Protein AF-0000000080710249 (afdb_homodimer)

Organism: Ectocarpus siliculosus (NCBI:txid2880)

Nearest PDB structures (foldseek):
  7moj-assembly2_B  TM=9.330E-01  e=2.410E-17  Arabidopsis thaliana
  7moe-assembly1_A  TM=9.187E-01  e=2.134E-17  Arabidopsis thaliana
  7mom-assembly1_A  TM=9.110E-01  e=2.134E-17  Arabidopsis thaliana
  7moe-assembly2_B  TM=9.406E-01  e=6.378E-17  Arabidopsis thaliana
  7mod-assembly1_A  TM=9.101E-01  e=8.135E-17  Arabidopsis thaliana

Foldseek 3Di:
DADAAALWDDLDVLEIEHADDDDSHLVVVLVSLFAEEEELAACPPPDPVVVVSCVVSNHHYHYQHDPPPVCRPPPHARDLSSLQVVLLLQFACVRGNYYYYYHGRQQNVLLSSLLLVVLLVDDLVVSVVVNCVRCPPNDDVVSSVCSVPRDSVSHDHDPRTDPSNVD/DADAAALWDDLDVLEIEHADDDDSHLVVVLVSLFAEEEELAACPPPDPVVVVSCVVSNHYYHYQHDPPPVCRPPPHARDLSSLQVVLLLQFACVRGNYYYYYHGRQQNVLLSSLLLVVLLVDDLVVSVVVNCVRCPPNDDVVSSVCSVPRDSVSHDHDPRTDPSNVD

Solvent-accessible surface area (backbone atoms only — not comparable to full-atom values): 18138 Å² total; per-residue (Å²): 123,29,36,68,38,56,62,54,45,47,71,47,81,56,31,32,35,15,15,57,68,53,78,78,20,45,74,36,50,62,72,66,57,45,34,26,37,40,31,66,38,42,65,85,77,58,55,68,66,57,54,51,51,31,57,75,63,64,30,46,78,44,60,53,28,61,80,52,73,81,66,57,36,92,85,45,71,73,51,69,68,42,43,50,56,51,50,50,51,70,36,33,45,88,43,57,23,34,36,38,21,22,82,66,20,26,62,59,36,26,48,45,53,35,44,50,38,48,60,49,31,45,36,67,70,56,38,49,52,57,37,39,39,61,32,58,92,66,68,53,69,67,55,55,52,48,51,72,64,56,63,60,83,78,60,72,75,52,96,59,37,43,68,75,64,77,99,124,29,36,67,37,56,62,54,46,46,71,48,82,56,31,33,36,14,14,56,69,53,80,79,19,46,73,38,50,62,74,65,57,46,34,26,37,41,33,67,39,40,65,85,77,60,54,68,66,56,54,52,52,32,56,74,62,62,30,46,77,45,61,54,28,60,81,53,72,81,65,57,35,91,84,45,70,72,51,70,67,43,44,51,55,51,48,49,52,68,36,32,45,88,43,57,23,33,36,38,21,22,81,66,22,27,63,60,36,26,46,45,53,36,43,50,37,48,60,47,31,43,36,67,70,57,40,49,51,57,35,39,39,61,31,58,94,65,68,53,68,69,55,55,51,47,50,72,65,56,62,59,83,77,60,73,75,51,94,59,38,43,69,74,64,76,98

Secondary structure (DSSP, 8-state):
-B-PPTT-EEEETTEEEEEPP-GGGHHHHHHHT-SEEEESS-GGG--HHHHHHHHHTTPEEEE-----TTTT-TTSPPPHHHHHHHHHHHT-GGG-SEEEEESSSSHHHHHHHHHHHHHTTB-HHHHHHHHHHHHTT---HHHHHHHHH--GGGPPPPTT--GGG--/-B-PPTT-EEEETTEEEEEPP-GGGHHHHHHHT-SEEEESS-GGG--HHHHHHHHHTTPEEEE-----TTTT-TTSPPPHHHHHHHHHHHT-GGG-SEEEEESSSSSHHHHHHHHHHHHTTB-HHHHHHHHHHHHTT---HHHHHHHHH--GGGPPPPTT--GGG--

Sequence (334 aa):
MFFPPVSFGLVEEGLYRSALPNEINYPFLERLGLKTIIYLYPDDDIDAQLVSFLEDQDVTLVSLGEHDDKRNKSWAPVGEEIVLAALERIVDSVHYPVLITCNTGKHRTGTVVACLRKLQRWNLTSIFEEYRRFTKHKVRVQNEQFIELFDTDLVHLPPEAPRFVNRMFFPPVSFGLVEEGLYRSALPNEINYPFLERLGLKTIIYLYPDDDIDAQLVSFLEDQDVTLVSLGEHDDKRNKSWAPVGEEIVLAALERIVDSVHYPVLITCNTGKHRTGTVVACLRKLQRWNLTSIFEEYRRFTKHKVRVQNEQFIELFDTDLVHLPPEAPRFVNR

Radius of gyration: 19.8 Å; Cα contacts (8 Å, |Δi|>4): 571; chains: 2; bounding box: 42×56×46 Å

Structure (mmCIF, N/CA/C/O backbone):
data_AF-0000000080710249-model_v1
#
loop_
_entity.id
_entity.type
_entity.pdbx_description
1 polymer protein-tyrosine-phosphatase
#
loop_
_atom_site.group_PDB
_atom_site.id
_atom_site.type_symbol
_atom_site.label_atom_id
_atom_site.label_alt_id
_atom_site.label_comp_id
_atom_site.label_asym_id
_atom_site.label_entity_id
_atom_site.label_seq_id
_atom_site.pdbx_PDB_ins_code
_atom_site.Cartn_x
_atom_site.Cartn_y
_atom_site.Cartn_z
_atom_site.occupancy
_atom_site.B_iso_or_equiv
_atom_site.auth_seq_id
_atom_site.auth_comp_id
_atom_site.auth_asym_id
_atom_site.auth_atom_id
_atom_site.pdbx_PDB_model_num
ATOM 1 N N . MET A 1 1 ? -20.328 -5.91 2.564 1 92.75 1 MET A N 1
ATOM 2 C CA . MET A 1 1 ? -19.453 -5.25 1.598 1 92.75 1 MET A CA 1
ATOM 3 C C . MET A 1 1 ? -18.812 -4 2.201 1 92.75 1 MET A C 1
ATOM 5 O O . MET A 1 1 ? -19.484 -3.246 2.918 1 92.75 1 MET A O 1
ATOM 9 N N . PHE A 1 2 ? -17.531 -3.857 1.976 1 96.69 2 PHE A N 1
ATOM 10 C CA . PHE A 1 2 ? -16.812 -2.723 2.539 1 96.69 2 PHE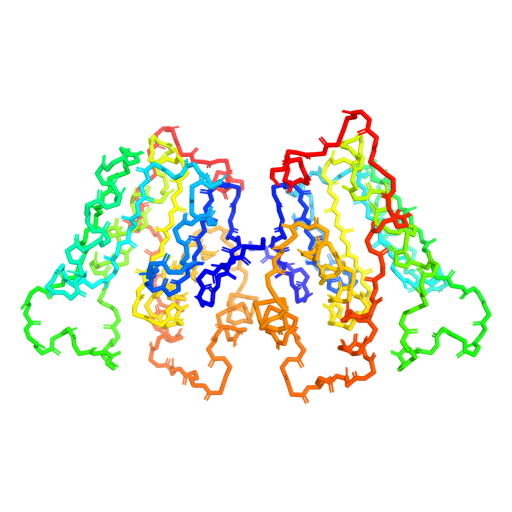 A CA 1
ATOM 11 C C . PHE A 1 2 ? -16.438 -1.729 1.45 1 96.69 2 PHE A C 1
ATOM 13 O O . PHE A 1 2 ? -16.156 -2.121 0.316 1 96.69 2 PHE A O 1
ATOM 20 N N . PHE A 1 3 ? -16.406 -0.452 1.817 1 98.12 3 PHE A N 1
ATOM 21 C CA . PHE A 1 3 ? -16.109 0.65 0.912 1 98.12 3 PHE A CA 1
ATOM 22 C C . PHE A 1 3 ? -14.898 1.435 1.398 1 98.12 3 PHE A C 1
ATOM 24 O O . PHE A 1 3 ? -15.039 2.438 2.1 1 98.12 3 PHE A O 1
ATOM 31 N N . PRO A 1 4 ? -13.703 1.008 1.035 1 98.38 4 PRO A N 1
ATOM 32 C CA . PRO A 1 4 ? -12.555 1.856 1.353 1 98.38 4 PRO A CA 1
ATOM 33 C C . PRO A 1 4 ? -12.695 3.275 0.805 1 98.38 4 PRO A C 1
ATOM 35 O O . PRO A 1 4 ? -13.352 3.48 -0.221 1 98.38 4 PRO A O 1
ATOM 38 N N . PRO A 1 5 ? -12.141 4.227 1.541 1 98.38 5 PRO A N 1
ATOM 39 C CA . PRO A 1 5 ? -12.18 5.574 0.965 1 98.38 5 PRO A CA 1
ATOM 40 C C . PRO A 1 5 ? -11.422 5.668 -0.358 1 98.38 5 PRO A C 1
ATOM 42 O O . PRO A 1 5 ? -10.523 4.867 -0.618 1 98.38 5 PRO A O 1
ATOM 45 N N . VAL A 1 6 ? -11.734 6.645 -1.101 1 97.5 6 VAL A N 1
ATOM 46 C CA . VAL A 1 6 ? -11.07 6.91 -2.371 1 97.5 6 VAL A CA 1
ATOM 47 C C . VAL A 1 6 ? -9.57 7.074 -2.143 1 97.5 6 VAL A C 1
ATOM 49 O O . VAL A 1 6 ? -9.148 7.68 -1.152 1 97.5 6 VAL A O 1
ATOM 52 N N . SER A 1 7 ? -8.758 6.461 -3.074 1 97.69 7 SER A N 1
ATOM 53 C CA . SER A 1 7 ? -7.305 6.566 -3.029 1 97.69 7 SER A CA 1
ATOM 54 C C . SER A 1 7 ? -6.738 5.887 -1.789 1 97.69 7 SER A C 1
ATOM 56 O O . SER A 1 7 ? -5.73 6.332 -1.234 1 97.69 7 SER A O 1
ATOM 58 N N . PHE A 1 8 ? -7.449 4.867 -1.364 1 98.69 8 PHE A N 1
ATOM 59 C CA . PHE A 1 8 ? -7 4.141 -0.184 1 98.69 8 PHE A CA 1
ATOM 60 C C . PHE A 1 8 ? -5.789 3.273 -0.512 1 98.69 8 PHE A C 1
ATOM 62 O O . PHE A 1 8 ? -5.734 2.646 -1.572 1 98.69 8 PHE A O 1
ATOM 69 N N . GLY A 1 9 ? -4.852 3.199 0.443 1 98.5 9 GLY A N 1
ATOM 70 C CA . GLY A 1 9 ? -3.723 2.291 0.317 1 98.5 9 GLY A CA 1
ATOM 71 C C . GLY A 1 9 ? -2.963 2.1 1.616 1 98.5 9 GLY A C 1
ATOM 72 O O . GLY A 1 9 ? -2.992 2.967 2.492 1 98.5 9 GLY A O 1
ATOM 73 N N . LEU A 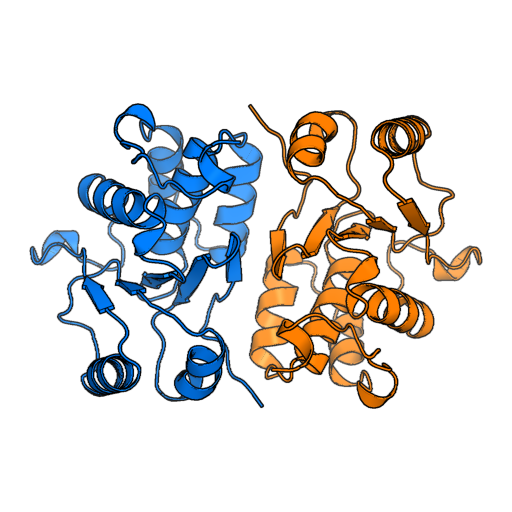1 10 ? -2.348 0.958 1.7 1 98.62 10 LEU A N 1
ATOM 74 C CA . LEU A 1 10 ? -1.383 0.749 2.775 1 98.62 10 LEU A CA 1
ATOM 75 C C . LEU A 1 10 ? -0.031 1.356 2.42 1 98.62 10 LEU A C 1
ATOM 77 O O . LEU A 1 10 ? 0.464 1.171 1.305 1 98.62 10 LEU A O 1
ATOM 81 N N . VAL A 1 11 ? 0.484 2.137 3.334 1 98.75 11 VAL A N 1
ATOM 82 C CA . VAL A 1 11 ? 1.803 2.734 3.16 1 98.75 11 VAL A CA 1
ATOM 83 C C . VAL A 1 11 ? 2.855 1.875 3.855 1 98.75 11 VAL A C 1
ATOM 85 O O . VAL A 1 11 ? 3.877 1.527 3.256 1 98.75 11 VAL A O 1
ATOM 88 N N . GLU A 1 12 ? 2.67 1.562 5.059 1 98.19 12 GLU A N 1
ATOM 89 C CA . GLU A 1 12 ? 3.438 0.68 5.934 1 98.19 12 GLU A CA 1
ATOM 90 C C . GLU A 1 12 ? 2.529 -0.053 6.914 1 98.19 12 GLU A C 1
ATOM 92 O O . GLU A 1 12 ? 1.329 0.224 6.984 1 98.19 12 GLU A O 1
ATOM 97 N N . GLU A 1 13 ? 3.061 -0.994 7.621 1 96.31 13 GLU A N 1
ATOM 98 C CA . GLU A 1 13 ? 2.27 -1.696 8.625 1 96.31 13 GLU A CA 1
ATOM 99 C C . GLU A 1 13 ? 1.616 -0.717 9.602 1 96.31 13 GLU A C 1
ATOM 101 O O . GLU A 1 13 ? 2.309 0.007 10.32 1 96.31 13 GLU A O 1
ATOM 106 N N . GLY A 1 14 ? 0.31 -0.686 9.516 1 97.62 14 GLY A N 1
ATOM 107 C CA . GLY A 1 14 ? -0.447 0.169 10.414 1 97.62 14 GLY A CA 1
ATOM 108 C C . GLY A 1 14 ? -0.55 1.603 9.93 1 97.62 14 GLY A C 1
ATOM 109 O O . GLY A 1 14 ? -1.119 2.455 10.617 1 97.62 14 GLY A O 1
ATOM 110 N N . LEU A 1 15 ? 0.036 1.921 8.82 1 98.75 15 LEU A N 1
ATOM 111 C CA . LEU A 1 15 ? -0.016 3.256 8.234 1 98.75 15 LEU A CA 1
ATOM 112 C C . LEU A 1 15 ? -0.775 3.242 6.914 1 98.75 15 LEU A C 1
ATOM 114 O O . LEU A 1 15 ? -0.385 2.541 5.977 1 98.75 15 LEU A O 1
ATOM 118 N N . TYR A 1 16 ? -1.855 4.066 6.855 1 98.88 16 TYR A N 1
ATOM 119 C CA . TYR A 1 16 ? -2.738 4.086 5.691 1 98.88 16 TYR A CA 1
ATOM 120 C C . TYR A 1 16 ? -2.854 5.492 5.117 1 98.88 16 TYR A C 1
ATOM 122 O O . TYR A 1 16 ? -2.553 6.473 5.801 1 98.88 16 TYR A O 1
ATOM 130 N N . ARG A 1 17 ? -3.264 5.562 3.883 1 98.88 17 ARG A N 1
ATOM 131 C CA . ARG A 1 17 ? -3.529 6.836 3.219 1 98.88 17 ARG A CA 1
ATOM 132 C C . ARG A 1 17 ? -4.859 6.797 2.471 1 98.88 17 ARG A C 1
ATOM 134 O O . ARG A 1 17 ? -5.285 5.734 2.01 1 98.88 17 ARG A O 1
ATOM 141 N N . SER A 1 18 ? -5.5 7.922 2.318 1 98.69 18 SER A N 1
ATOM 142 C CA . SER A 1 18 ? -6.715 7.992 1.513 1 98.69 18 SER A CA 1
ATOM 143 C C . SER A 1 18 ? -7.172 9.438 1.332 1 98.69 18 SER A C 1
ATOM 145 O O . SER A 1 18 ? -6.562 10.359 1.877 1 98.69 18 SER A O 1
ATOM 147 N N . ALA A 1 19 ? -8.211 9.602 0.547 1 97.62 19 ALA A N 1
ATOM 148 C CA . ALA A 1 19 ? -9.023 10.812 0.591 1 97.62 19 ALA A CA 1
ATOM 149 C C . ALA A 1 19 ? -9.82 10.891 1.891 1 97.62 19 ALA A C 1
ATOM 151 O O . ALA A 1 19 ? -9.867 9.93 2.658 1 97.62 19 ALA A O 1
ATOM 152 N N . LEU A 1 20 ? -10.352 12.086 2.098 1 96.69 20 LEU A N 1
ATOM 153 C CA . LEU A 1 20 ? -11.156 12.266 3.303 1 96.69 20 LEU A CA 1
ATOM 154 C C . LEU A 1 20 ? -12.344 11.305 3.312 1 96.69 20 LEU A C 1
ATOM 156 O O . LEU A 1 20 ? -13.141 11.289 2.377 1 96.69 20 LEU A O 1
ATOM 160 N N . PRO A 1 21 ? -12.461 10.477 4.371 1 97.31 21 PRO A N 1
ATOM 161 C CA . PRO A 1 21 ? -13.555 9.508 4.422 1 97.31 21 PRO A CA 1
ATOM 162 C C . PRO A 1 21 ? -14.922 10.172 4.594 1 97.31 21 PRO A C 1
ATOM 164 O O . PRO A 1 21 ? -15.008 11.297 5.082 1 97.31 21 PRO A O 1
ATOM 167 N N . ASN A 1 22 ? -15.891 9.508 4.172 1 96.62 22 ASN A N 1
ATOM 168 C CA . ASN A 1 22 ? -17.281 9.875 4.422 1 96.62 22 ASN A CA 1
ATOM 169 C C . ASN A 1 22 ? -18.078 8.703 4.992 1 96.62 22 ASN A C 1
ATOM 171 O O . ASN A 1 22 ? -17.516 7.637 5.258 1 96.62 22 ASN A O 1
ATOM 175 N N . GLU A 1 23 ? -19.344 8.859 5.145 1 97.44 23 GLU A N 1
ATOM 176 C CA . GLU A 1 23 ? -20.188 7.938 5.895 1 97.44 23 GLU A CA 1
ATOM 177 C C . GLU A 1 23 ? -20.125 6.531 5.305 1 97.44 23 GLU A C 1
ATOM 179 O O . GLU A 1 23 ? -20.141 5.543 6.039 1 97.44 23 GLU A O 1
ATOM 184 N N . ILE A 1 24 ? -20.094 6.445 4.023 1 97.88 24 ILE A N 1
ATOM 185 C CA . ILE A 1 24 ? -20.125 5.145 3.367 1 97.88 24 ILE A CA 1
ATOM 186 C C . ILE A 1 24 ? -18.875 4.352 3.727 1 97.88 24 ILE A C 1
ATOM 188 O O . ILE A 1 24 ? -18.859 3.121 3.627 1 97.88 24 ILE A O 1
ATOM 192 N N . ASN A 1 25 ? -17.797 5.016 4.215 1 98.5 25 ASN A N 1
ATOM 193 C CA . ASN A 1 25 ? -16.516 4.387 4.496 1 98.5 25 ASN A CA 1
ATOM 194 C C . ASN A 1 25 ? -16.438 3.896 5.941 1 98.5 25 ASN A C 1
ATOM 196 O O . ASN A 1 25 ? -15.484 3.207 6.312 1 98.5 25 ASN A O 1
ATOM 200 N N . TYR A 1 26 ? -17.344 4.238 6.797 1 98.12 26 TYR A N 1
ATOM 201 C CA . TYR A 1 26 ? -17.203 4.059 8.242 1 98.12 26 TYR A CA 1
ATOM 202 C C . TYR A 1 26 ? -17.078 2.582 8.594 1 98.12 26 TYR A C 1
ATOM 204 O O . TYR A 1 26 ? -16.188 2.201 9.367 1 98.12 26 TYR A O 1
ATOM 212 N N . PRO A 1 27 ? -17.906 1.696 7.992 1 97.38 27 PRO A N 1
ATOM 213 C CA . PRO A 1 27 ? -17.734 0.281 8.328 1 97.38 27 PRO A CA 1
ATOM 214 C C . PRO A 1 27 ? -16.344 -0.25 7.992 1 97.38 27 PRO A C 1
ATOM 216 O O . PRO A 1 27 ? -15.805 -1.087 8.719 1 97.38 27 PRO A O 1
ATOM 219 N N . PHE A 1 28 ? -15.797 0.205 6.934 1 97.94 28 PHE A N 1
ATOM 220 C CA . PHE A 1 28 ? -14.438 -0.17 6.551 1 97.94 28 PHE A CA 1
ATOM 221 C C . PHE A 1 28 ? -13.43 0.372 7.547 1 97.94 28 PHE A C 1
ATOM 223 O O . PHE A 1 28 ? -12.523 -0.351 7.98 1 97.94 28 PHE A O 1
ATOM 230 N N . LEU A 1 29 ? -13.578 1.63 7.984 1 98.12 29 LEU A N 1
ATOM 231 C CA . LEU A 1 29 ? -12.656 2.275 8.914 1 98.12 29 LEU A CA 1
ATOM 232 C C . LEU A 1 29 ? -12.672 1.572 10.266 1 98.12 29 LEU A C 1
ATOM 234 O O . LEU A 1 29 ? -11.633 1.464 10.922 1 98.12 29 LEU A O 1
ATOM 238 N N . GLU A 1 30 ? -13.781 1.097 10.688 1 97 30 GLU A N 1
ATOM 239 C CA . GLU A 1 30 ? -13.906 0.389 11.953 1 97 30 GLU A CA 1
ATOM 240 C C . GLU A 1 30 ? -13.008 -0.846 11.984 1 97 30 GLU A C 1
ATOM 242 O O . GLU A 1 30 ? -12.422 -1.166 13.023 1 97 30 GLU A O 1
ATOM 247 N N . ARG A 1 31 ? -12.828 -1.438 10.867 1 95.38 31 ARG A N 1
ATOM 248 C CA . ARG A 1 31 ? -12.062 -2.678 10.797 1 95.38 31 ARG A CA 1
ATOM 249 C C . ARG A 1 31 ? -10.562 -2.4 10.883 1 95.38 31 ARG A C 1
ATOM 251 O O . ARG A 1 31 ? -9.781 -3.303 11.172 1 95.38 31 ARG A O 1
ATOM 258 N N . LEU A 1 32 ? -10.188 -1.192 10.562 1 96.38 32 LEU A N 1
ATOM 259 C CA . LEU A 1 32 ? -8.773 -0.851 10.578 1 96.38 32 LEU A CA 1
ATOM 260 C C . LEU A 1 32 ? -8.281 -0.646 12.008 1 96.38 32 LEU A C 1
ATOM 262 O O . LEU A 1 32 ? -7.074 -0.697 12.266 1 96.38 32 LEU A O 1
ATOM 266 N N . GLY A 1 33 ? -9.219 -0.301 12.93 1 96.88 33 GLY A N 1
ATOM 267 C CA . GLY A 1 33 ? -8.828 -0.069 14.312 1 96.88 33 GLY A CA 1
ATOM 268 C C . GLY A 1 33 ? -7.895 1.116 14.477 1 96.88 33 GLY A C 1
ATOM 269 O O . GLY A 1 33 ? -6.918 1.044 15.227 1 96.88 33 GLY A O 1
ATOM 270 N N . LEU A 1 34 ? -8.211 2.191 13.82 1 98.5 34 LEU A N 1
ATOM 271 C CA . LEU A 1 34 ? -7.355 3.371 13.812 1 98.5 34 LEU A CA 1
ATOM 272 C C . LEU A 1 34 ? -7.266 3.984 15.203 1 98.5 34 LEU A C 1
ATOM 274 O O . LEU A 1 34 ? -8.25 4.008 15.945 1 98.5 34 LEU A O 1
ATOM 278 N N . LYS A 1 35 ? -6.109 4.492 15.484 1 98.75 35 LYS A N 1
ATOM 279 C CA . LYS A 1 35 ? -5.922 5.305 16.688 1 98.75 35 LYS A CA 1
ATOM 280 C C . LYS A 1 35 ? -5.867 6.789 16.344 1 98.75 35 LYS A C 1
ATOM 282 O O . LYS A 1 35 ? -6.309 7.629 17.125 1 98.75 35 LYS A O 1
ATOM 287 N N . THR A 1 36 ? -5.312 7.109 15.164 1 98.75 36 THR A N 1
ATOM 288 C CA . THR A 1 36 ? -5.102 8.5 14.781 1 98.75 36 THR A CA 1
ATOM 289 C C . THR A 1 36 ? -5.445 8.711 13.312 1 98.75 36 THR A C 1
ATOM 291 O O . THR A 1 36 ? -5.125 7.879 12.469 1 98.75 36 THR A O 1
ATOM 294 N N . ILE A 1 37 ? -6.105 9.773 13.016 1 98.31 37 ILE A N 1
ATOM 295 C CA . ILE A 1 37 ? -6.242 10.281 11.656 1 98.31 37 ILE A CA 1
ATOM 296 C C . ILE A 1 37 ? -5.551 11.641 11.539 1 98.31 37 ILE A C 1
ATOM 298 O O . ILE A 1 37 ? -5.805 12.539 12.336 1 98.31 37 ILE A O 1
ATOM 302 N N . ILE A 1 38 ? -4.645 11.742 10.625 1 97.81 38 ILE A N 1
ATOM 303 C CA . ILE A 1 38 ? -3.984 13 10.312 1 97.81 38 ILE A CA 1
ATOM 304 C C . ILE A 1 38 ? -4.637 13.633 9.086 1 97.81 38 ILE A C 1
ATOM 306 O O . ILE A 1 38 ? -4.543 13.094 7.977 1 97.81 38 ILE A O 1
ATOM 310 N N . TYR A 1 39 ? -5.293 14.727 9.297 1 96.56 39 TYR A N 1
ATOM 311 C CA . TYR A 1 39 ? -5.926 15.477 8.219 1 96.56 39 TYR A CA 1
ATOM 312 C C . TYR A 1 39 ? -5.051 16.641 7.781 1 96.56 39 TYR A C 1
ATOM 314 O O . TYR A 1 39 ? -4.75 17.547 8.578 1 96.56 39 TYR A O 1
ATOM 322 N N . LEU A 1 40 ? -4.727 16.75 6.496 1 94.88 40 LEU A N 1
ATOM 323 C CA . LEU A 1 40 ? -3.703 17.672 6.016 1 94.88 40 LEU A CA 1
ATOM 324 C C . LEU A 1 40 ? -4.328 18.984 5.566 1 94.88 40 LEU A C 1
ATOM 326 O O . LEU A 1 40 ? -3.758 19.688 4.73 1 94.88 40 LEU A O 1
ATOM 330 N N . TYR A 1 41 ? -5.5 19.266 5.953 1 86.94 41 TYR A N 1
ATOM 331 C CA . TYR A 1 41 ? -6.207 20.531 5.805 1 86.94 41 TYR A CA 1
ATOM 332 C C . TYR A 1 41 ? -6.711 21.031 7.148 1 86.94 41 TYR A C 1
ATOM 334 O O . TYR A 1 41 ? -6.738 20.281 8.133 1 86.94 41 TYR A O 1
ATOM 342 N N . PRO A 1 42 ? -6.984 22.422 7.074 1 80.44 42 PRO A N 1
ATOM 343 C CA . PRO A 1 42 ? -7.629 22.906 8.297 1 80.44 42 PRO A CA 1
ATOM 344 C C . PRO A 1 42 ? -8.969 22.219 8.57 1 80.44 42 PRO A C 1
ATOM 346 O O . PRO A 1 42 ? -9.586 21.672 7.645 1 80.44 42 PRO A O 1
ATOM 349 N N . ASP A 1 43 ? -9.375 22.125 9.828 1 75.12 43 ASP A N 1
ATOM 350 C CA . ASP A 1 43 ? -10.539 21.359 10.258 1 75.12 43 ASP A CA 1
ATOM 351 C C . ASP A 1 43 ? -11.836 22.062 9.844 1 75.12 43 ASP A C 1
ATOM 353 O O . ASP A 1 43 ? -12.93 21.547 10.086 1 75.12 43 ASP A O 1
ATOM 357 N N . ASP A 1 44 ? -11.703 23.062 9.156 1 75.25 44 ASP A N 1
ATOM 358 C CA . ASP A 1 44 ? -12.906 23.797 8.781 1 75.25 44 ASP A CA 1
ATOM 359 C C . ASP A 1 44 ? -13.75 23 7.785 1 75.25 44 ASP A C 1
ATOM 361 O O . ASP A 1 44 ? -14.961 23.188 7.695 1 75.25 44 ASP A O 1
ATOM 365 N N . ASP A 1 45 ? -13.148 22.031 7.207 1 74.38 45 ASP A N 1
ATOM 366 C CA . ASP A 1 45 ? -13.82 21.312 6.121 1 74.38 45 ASP A CA 1
ATOM 367 C C . ASP A 1 45 ? -14.227 19.906 6.551 1 74.38 45 ASP A C 1
ATOM 369 O O . ASP A 1 45 ? -14.711 19.125 5.738 1 74.38 45 ASP A O 1
ATOM 373 N N . ILE A 1 46 ? -14.164 19.703 7.84 1 86.56 46 ILE A N 1
ATOM 374 C CA . ILE A 1 46 ? -14.492 18.344 8.25 1 86.56 46 ILE A CA 1
ATOM 375 C C . ILE A 1 46 ? -15.945 18.266 8.703 1 86.56 46 ILE A C 1
ATOM 377 O O . ILE A 1 46 ? -16.391 19.078 9.523 1 86.56 46 ILE A O 1
ATOM 381 N N . ASP A 1 47 ? -16.625 17.359 8.164 1 90.69 47 ASP A N 1
ATOM 382 C CA . ASP A 1 47 ? -18.047 17.156 8.469 1 90.69 47 ASP A CA 1
ATOM 383 C C . ASP A 1 47 ? -18.234 16.734 9.922 1 90.69 47 ASP A C 1
ATOM 385 O O . ASP A 1 47 ? -17.453 15.938 10.453 1 90.69 47 ASP A O 1
ATOM 389 N N . ALA A 1 48 ? -19.266 17.25 10.523 1 93.44 48 ALA A N 1
ATOM 390 C CA . ALA A 1 48 ? -19.578 16.938 11.914 1 93.44 48 ALA A CA 1
ATOM 391 C C . ALA A 1 48 ? -19.812 15.43 12.102 1 93.44 48 ALA A C 1
ATOM 393 O O . ALA A 1 48 ? -19.5 14.875 13.156 1 93.44 48 ALA A O 1
ATOM 394 N N . GLN A 1 49 ? -20.328 14.812 11.117 1 95.56 49 GLN A N 1
ATOM 395 C CA . GLN A 1 49 ? -20.609 13.383 11.195 1 95.56 49 GLN A CA 1
ATOM 396 C C . GLN A 1 49 ? -19.312 12.586 11.32 1 95.56 49 GLN A C 1
ATOM 398 O O . GLN A 1 49 ? -19.25 11.602 12.062 1 95.56 49 GLN A O 1
ATOM 403 N N . LEU A 1 50 ? -18.375 12.977 10.602 1 96.19 50 LEU A N 1
ATOM 404 C CA . LEU A 1 50 ? -17.078 12.305 10.703 1 96.19 50 LEU A CA 1
ATOM 405 C C . LEU A 1 50 ? -16.469 12.5 12.094 1 96.19 50 LEU A C 1
ATOM 407 O O . LEU A 1 50 ? -15.969 11.547 12.695 1 96.19 50 LEU A O 1
ATOM 411 N N . VAL A 1 51 ? -16.547 13.688 12.594 1 95.38 51 VAL A N 1
ATOM 412 C CA . VAL A 1 51 ? -16.016 13.984 13.922 1 95.38 51 VAL A CA 1
ATOM 413 C C . VAL A 1 51 ? -16.688 13.102 14.961 1 95.38 51 VAL A C 1
ATOM 415 O O . VAL A 1 51 ? -16.016 12.508 15.812 1 95.38 51 VAL A O 1
ATOM 418 N N . SER A 1 52 ? -17.969 13 14.883 1 97.25 52 SER A N 1
ATOM 419 C CA . SER A 1 52 ? -18.734 12.172 15.812 1 97.25 52 SER A CA 1
ATOM 420 C C . SER A 1 52 ? -18.312 10.711 15.711 1 97.25 52 SER A C 1
ATOM 422 O O . SER A 1 52 ? -18.141 10.039 16.734 1 97.25 52 SER A O 1
ATOM 424 N N . PHE A 1 53 ? -18.234 10.258 14.523 1 97.94 53 PHE A N 1
ATOM 425 C CA . PHE A 1 53 ? -17.797 8.883 14.281 1 97.94 53 PHE A CA 1
ATOM 426 C C . PHE A 1 53 ? -16.453 8.609 14.93 1 97.94 53 PHE A C 1
ATOM 428 O O . PHE A 1 53 ? -16.266 7.602 15.609 1 97.94 53 PHE A O 1
ATOM 435 N N . LEU A 1 54 ? -15.492 9.484 14.727 1 97.5 54 LEU A N 1
ATOM 436 C CA . LEU A 1 54 ? -14.141 9.32 15.266 1 97.5 54 LEU A CA 1
ATOM 437 C C . LEU A 1 54 ? -14.156 9.328 16.781 1 97.5 54 LEU A C 1
ATOM 439 O O . LEU A 1 54 ? -13.445 8.547 17.422 1 97.5 54 LEU A O 1
ATOM 443 N N . GLU A 1 55 ? -14.93 10.164 17.359 1 97.12 55 GLU A N 1
ATOM 444 C CA . GLU A 1 55 ? -15.078 10.203 18.812 1 97.12 55 GLU A CA 1
ATOM 445 C C . GLU A 1 55 ? -15.633 8.891 19.344 1 97.12 55 GLU A C 1
ATOM 447 O O . GLU A 1 55 ? -15.141 8.352 20.344 1 97.12 55 GLU A O 1
ATOM 452 N N . ASP A 1 56 ? -16.609 8.391 18.656 1 97.94 56 ASP A N 1
ATOM 453 C CA . ASP A 1 56 ? -17.234 7.137 19.047 1 97.94 56 ASP A CA 1
ATOM 454 C C . ASP A 1 56 ? -16.234 5.984 19 1 97.94 56 ASP A C 1
ATOM 456 O O . ASP A 1 56 ? -16.328 5.047 19.797 1 97.94 56 ASP A O 1
ATOM 460 N N . GLN A 1 57 ? -15.328 6.047 18.094 1 97.88 57 GLN A N 1
ATOM 461 C CA . GLN A 1 57 ? -14.344 4.984 17.906 1 97.88 57 GLN A CA 1
ATOM 462 C C . GLN A 1 57 ? -13.086 5.258 18.719 1 97.88 57 GLN A C 1
ATOM 464 O O . GLN A 1 57 ? -12.117 4.492 18.656 1 97.88 57 GLN A O 1
ATOM 469 N N . ASP A 1 58 ? -13.055 6.371 19.422 1 98.25 58 ASP A N 1
ATOM 470 C CA . ASP A 1 58 ? -11.898 6.781 20.219 1 98.25 58 ASP A CA 1
ATOM 471 C C . ASP A 1 58 ? -10.68 6.992 19.328 1 98.25 58 ASP A C 1
ATOM 473 O O . ASP A 1 58 ? -9.586 6.5 19.641 1 98.25 58 ASP A O 1
ATOM 477 N N . VAL A 1 59 ? -10.906 7.617 18.219 1 98.5 59 VAL A N 1
ATOM 478 C CA . VAL A 1 59 ? -9.852 7.949 17.266 1 98.5 59 VAL A CA 1
ATOM 479 C C . VAL A 1 59 ? -9.477 9.43 17.406 1 98.5 59 VAL A C 1
ATOM 481 O O . VAL A 1 59 ? -10.352 10.297 17.406 1 98.5 59 VAL A O 1
ATOM 484 N N . THR A 1 60 ? -8.211 9.766 17.516 1 98 60 THR A N 1
ATOM 485 C CA . THR A 1 60 ? -7.723 11.141 17.609 1 98 60 THR A CA 1
ATOM 486 C C . THR A 1 60 ? -7.609 11.758 16.219 1 98 60 THR A C 1
ATOM 488 O O . THR A 1 60 ? -7 11.18 15.32 1 98 60 THR A O 1
ATOM 491 N N . LEU A 1 61 ? -8.211 12.891 16.062 1 96.56 61 LEU A N 1
ATOM 492 C CA . LEU A 1 61 ? -8.094 13.664 14.828 1 96.56 61 LEU A CA 1
ATOM 493 C C . LEU A 1 61 ? -7.059 14.773 14.977 1 96.56 61 LEU A C 1
ATOM 495 O O . LEU A 1 61 ? -7.172 15.617 15.867 1 96.56 61 LEU A O 1
ATOM 499 N N . VAL A 1 62 ? -6.078 14.766 14.148 1 96.06 62 VAL A N 1
ATOM 500 C CA . VAL A 1 62 ? -5.055 15.805 14.086 1 96.06 62 VAL A CA 1
ATOM 501 C C . VAL A 1 62 ? -5.191 16.594 12.789 1 96.06 62 VAL A C 1
ATOM 503 O O . VAL A 1 62 ? -4.938 16.062 11.703 1 96.06 62 VAL A O 1
ATOM 506 N N . SER A 1 63 ? -5.566 17.797 12.883 1 93.69 63 SER A N 1
ATOM 507 C CA . SER A 1 63 ? -5.68 18.672 11.703 1 93.69 63 SER A CA 1
ATOM 508 C C . SER A 1 63 ? -4.461 19.562 11.562 1 93.69 63 SER A C 1
ATOM 510 O O . SER A 1 63 ? -4.113 20.297 12.492 1 93.69 63 SER A O 1
ATOM 512 N N . LEU A 1 64 ? -3.74 19.594 10.484 1 90.88 64 LEU A N 1
ATOM 513 C CA . LEU A 1 64 ? -2.48 20.312 10.312 1 90.88 64 LEU A CA 1
ATOM 514 C C . LEU A 1 64 ? -2.627 21.422 9.281 1 90.88 64 LEU A C 1
ATOM 516 O O . LEU A 1 64 ? -1.656 22.125 8.977 1 90.88 64 LEU A O 1
ATOM 520 N N . GLY A 1 65 ? -3.799 21.781 8.828 1 76.62 65 GLY A N 1
ATOM 521 C CA . GLY A 1 65 ? -3.953 22.844 7.84 1 76.62 65 GLY A CA 1
ATOM 522 C C . GLY A 1 65 ? -3.836 24.234 8.43 1 76.62 65 GLY A C 1
ATOM 523 O O . GLY A 1 65 ? -3.947 24.406 9.648 1 76.62 65 GLY A O 1
ATOM 524 N N . GLU A 1 66 ? -3.064 25.141 7.672 1 66.69 66 GLU A N 1
ATOM 525 C CA . GLU A 1 66 ? -3 26.547 8.086 1 66.69 66 GLU A CA 1
ATOM 526 C C . G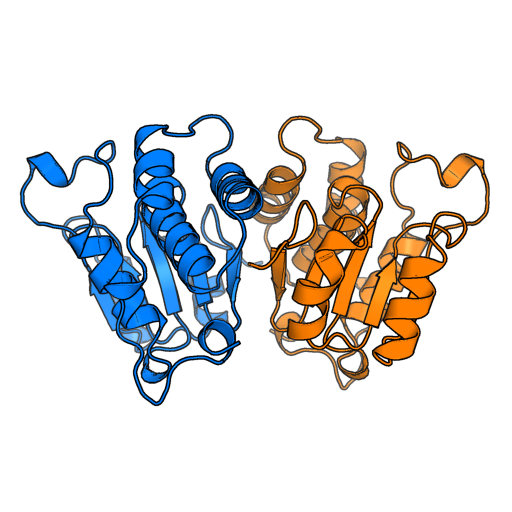LU A 1 66 ? -4.332 27.25 7.848 1 66.69 66 GLU A C 1
ATOM 528 O O . GLU A 1 66 ? -5.035 26.953 6.879 1 66.69 66 GLU A O 1
ATOM 533 N N . HIS A 1 67 ? -4.836 27.859 8.836 1 61.09 67 HIS A N 1
ATOM 534 C CA . HIS A 1 67 ? -6.086 28.594 8.719 1 61.09 67 HIS A CA 1
ATOM 535 C C . HIS A 1 67 ? -5.922 29.828 7.832 1 61.09 67 HIS A C 1
ATOM 537 O O . HIS A 1 67 ? -6.902 30.5 7.516 1 61.09 67 HIS A O 1
ATOM 543 N N . ASP A 1 68 ? -4.746 30.109 7.387 1 56.53 68 ASP A N 1
ATOM 544 C CA . ASP A 1 68 ? -4.652 31.266 6.488 1 56.53 68 ASP A CA 1
ATOM 545 C C . ASP A 1 68 ?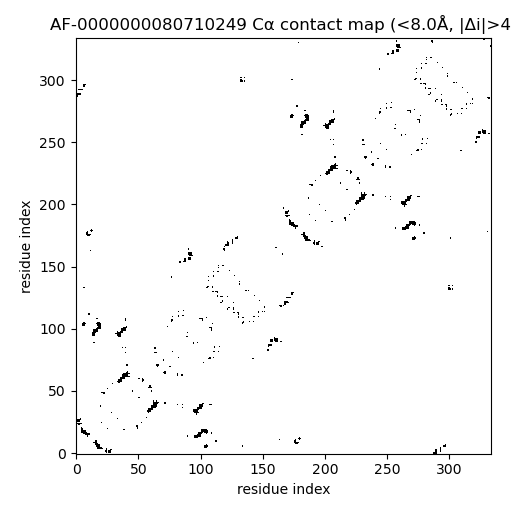 -5.219 30.938 5.109 1 56.53 68 ASP A C 1
ATOM 547 O O . ASP A 1 68 ? -4.844 29.922 4.5 1 56.53 68 ASP A O 1
ATOM 551 N N . ASP A 1 69 ? -6.309 31.594 4.652 1 56.72 69 ASP A N 1
ATOM 552 C CA . ASP A 1 69 ? -7.191 31.422 3.506 1 56.72 69 ASP A CA 1
ATOM 553 C C . ASP A 1 69 ? -6.391 31.125 2.238 1 56.72 69 ASP A C 1
ATOM 555 O O . ASP A 1 69 ? -6.797 30.297 1.418 1 56.72 69 ASP A O 1
ATOM 559 N N . LYS A 1 70 ? -5.34 31.859 1.926 1 54.28 70 LYS A N 1
ATOM 560 C CA . LYS A 1 70 ? -4.629 31.781 0.651 1 54.28 70 LYS A CA 1
ATOM 561 C C . LYS A 1 70 ? -3.83 30.484 0.55 1 54.28 70 LYS A C 1
ATOM 563 O O . LYS A 1 70 ? -3.635 29.953 -0.545 1 54.28 70 LYS A O 1
ATOM 568 N N . ARG A 1 71 ? -3.311 30 1.646 1 53.84 71 ARG A N 1
ATOM 569 C CA . ARG A 1 71 ? -2.422 28.844 1.646 1 53.84 71 ARG A CA 1
ATOM 570 C C . ARG A 1 71 ? -3.215 27.531 1.729 1 53.84 71 ARG A C 1
ATOM 572 O O . ARG A 1 71 ? -2.672 26.453 1.495 1 53.84 71 ARG A O 1
ATOM 579 N N . ASN A 1 72 ? -4.5 27.719 1.884 1 57.91 72 ASN A N 1
ATOM 580 C CA . ASN A 1 72 ? -5.32 26.531 2.096 1 57.91 72 ASN A CA 1
ATOM 581 C C . ASN A 1 72 ? -6.141 26.188 0.854 1 57.91 72 ASN A C 1
ATOM 583 O O . ASN A 1 72 ? -7.184 25.531 0.953 1 57.91 72 ASN A O 1
ATOM 587 N N . LYS A 1 73 ? -5.641 26.797 -0.243 1 59.5 73 LYS A N 1
ATOM 588 C CA . LYS A 1 73 ? -6.332 26.469 -1.484 1 59.5 73 LYS A CA 1
ATOM 589 C C . LYS A 1 73 ? -5.961 25.062 -1.952 1 59.5 73 LYS A C 1
ATOM 591 O O . LYS A 1 73 ? -4.809 24.641 -1.824 1 59.5 73 LYS A O 1
ATOM 596 N N . SER A 1 74 ? -6.918 24.375 -2.342 1 58.25 74 SER A N 1
ATOM 597 C CA . SER A 1 74 ? -6.789 22.984 -2.73 1 58.25 74 SER A CA 1
ATOM 598 C C . SER A 1 74 ? -5.68 22.797 -3.76 1 58.25 74 SER A C 1
ATOM 600 O O . SER A 1 74 ? -5.105 21.703 -3.865 1 58.25 74 SER A O 1
ATOM 602 N N . TRP A 1 75 ? -5.332 23.938 -4.438 1 63.69 75 TRP A N 1
ATOM 603 C CA . TRP A 1 75 ? -4.352 23.797 -5.508 1 63.69 75 TRP A CA 1
ATOM 604 C C . TRP A 1 75 ? -2.959 24.188 -5.027 1 63.69 75 TRP A C 1
ATOM 606 O O . TRP A 1 75 ? -1.964 23.953 -5.711 1 63.69 75 TRP A O 1
ATOM 616 N N . ALA A 1 76 ? -2.979 24.719 -3.789 1 70.5 76 ALA A N 1
ATOM 617 C CA . ALA A 1 76 ? -1.683 25.172 -3.285 1 70.5 76 ALA A CA 1
ATOM 618 C C . ALA A 1 76 ? -0.873 24 -2.732 1 70.5 76 ALA A C 1
ATOM 620 O O . ALA A 1 76 ? -1.43 23.094 -2.121 1 70.5 76 ALA A O 1
ATOM 621 N N . PRO A 1 77 ? 0.449 23.984 -3.016 1 76 77 PRO A N 1
ATOM 622 C CA . PRO A 1 77 ? 1.318 22.953 -2.438 1 76 77 PRO A CA 1
ATOM 623 C C . PRO A 1 77 ? 1.309 22.969 -0.91 1 76 77 PRO A C 1
ATOM 625 O O . PRO A 1 77 ? 1.078 24.016 -0.297 1 76 77 PRO A O 1
ATOM 628 N N . VAL A 1 78 ? 1.361 21.766 -0.382 1 81.94 78 VAL A N 1
ATOM 629 C CA . VAL A 1 78 ? 1.458 21.625 1.067 1 81.94 78 VAL A CA 1
ATOM 630 C C . VAL A 1 78 ? 2.74 22.297 1.563 1 81.94 78 VAL A C 1
ATOM 632 O O . VAL A 1 78 ? 3.797 22.156 0.942 1 81.94 78 VAL A O 1
ATOM 635 N N . GLY A 1 79 ? 2.605 23.078 2.549 1 87.94 79 GLY A N 1
ATOM 636 C CA . GLY A 1 79 ? 3.758 23.766 3.109 1 87.94 79 GLY A CA 1
ATOM 637 C C . GLY A 1 79 ? 4.695 22.844 3.863 1 87.94 79 GLY A C 1
ATOM 638 O O . GLY A 1 79 ? 4.277 21.797 4.359 1 87.94 79 GLY A O 1
ATOM 639 N N . GLU A 1 80 ? 5.98 23.188 3.963 1 93.06 80 GLU A N 1
ATOM 640 C CA . GLU A 1 80 ? 7.012 22.406 4.637 1 93.06 80 GLU A CA 1
ATOM 641 C C . GLU A 1 80 ? 6.652 22.156 6.098 1 93.06 80 GLU A C 1
ATOM 643 O O . GLU A 1 80 ? 6.879 21.062 6.621 1 93.06 80 GLU A O 1
ATOM 648 N N . GLU A 1 81 ? 6.086 23.109 6.691 1 93.12 81 GLU A N 1
ATOM 649 C CA . GLU A 1 81 ? 5.73 23 8.102 1 93.12 81 GLU A CA 1
ATOM 650 C C . GLU A 1 81 ? 4.68 21.906 8.32 1 93.12 81 GLU A C 1
ATOM 652 O O . GLU A 1 81 ? 4.727 21.188 9.32 1 93.12 81 GLU A O 1
ATOM 657 N N . ILE A 1 82 ? 3.756 21.797 7.469 1 94.31 82 ILE A N 1
ATOM 658 C CA . ILE A 1 82 ? 2.697 20.797 7.562 1 94.31 82 ILE A CA 1
ATOM 659 C C . ILE A 1 82 ? 3.281 19.406 7.34 1 94.31 82 ILE A C 1
ATOM 661 O O . ILE A 1 82 ? 2.951 18.469 8.062 1 94.31 82 ILE A O 1
ATOM 665 N N . VAL A 1 83 ? 4.164 19.297 6.371 1 96.94 83 VAL A N 1
ATOM 666 C CA . VAL A 1 83 ? 4.809 18.016 6.074 1 96.94 83 VAL A CA 1
ATOM 667 C C . VAL A 1 83 ? 5.625 17.562 7.281 1 96.94 83 VAL A C 1
ATOM 669 O O . VAL A 1 83 ? 5.539 16.406 7.688 1 96.94 83 VAL A O 1
ATOM 672 N N . LEU A 1 84 ? 6.344 18.5 7.875 1 97 84 LEU A N 1
ATOM 673 C CA . LEU A 1 84 ? 7.16 18.172 9.031 1 97 84 LEU A CA 1
ATOM 674 C C . LEU A 1 84 ? 6.285 17.734 10.211 1 97 84 LEU A C 1
ATOM 676 O O . LEU A 1 84 ? 6.582 16.75 10.875 1 97 84 LEU A O 1
ATOM 680 N N . ALA A 1 85 ? 5.227 18.438 10.406 1 96.56 85 ALA A N 1
ATOM 681 C CA . ALA A 1 85 ? 4.32 18.094 11.5 1 96.56 85 ALA A CA 1
ATOM 682 C C . ALA A 1 85 ? 3.699 16.719 11.297 1 96.56 85 ALA A C 1
ATOM 684 O O . ALA A 1 85 ? 3.58 15.93 12.242 1 96.56 85 ALA A O 1
ATOM 685 N N . ALA A 1 86 ? 3.301 16.406 10.117 1 97.94 86 ALA A N 1
ATOM 686 C CA . ALA A 1 86 ? 2.734 15.102 9.797 1 97.94 86 ALA A CA 1
ATOM 687 C C . ALA A 1 86 ? 3.756 13.992 10.016 1 97.94 86 ALA A C 1
ATOM 689 O O . ALA A 1 86 ? 3.457 12.984 10.656 1 97.94 86 ALA A O 1
ATOM 690 N N . LEU A 1 87 ? 4.969 14.219 9.492 1 98.38 87 LEU A N 1
ATOM 691 C CA . LEU A 1 87 ? 6.012 13.203 9.609 1 98.38 87 LEU A CA 1
ATOM 692 C C . LEU A 1 87 ? 6.379 12.961 11.07 1 98.38 87 LEU A C 1
ATOM 694 O O . LEU A 1 87 ? 6.648 11.828 11.469 1 98.38 87 LEU A O 1
ATOM 698 N N . GLU A 1 88 ? 6.383 13.977 11.844 1 97.12 88 GLU A N 1
ATOM 699 C CA . GLU A 1 88 ? 6.699 13.82 13.266 1 97.12 88 GLU A CA 1
ATOM 700 C C . GLU A 1 88 ? 5.691 12.914 13.961 1 97.12 88 GLU A C 1
ATOM 702 O O . GLU A 1 88 ? 6.047 12.172 14.883 1 97.12 88 GLU A O 1
ATOM 707 N N . ARG A 1 89 ? 4.461 12.961 13.539 1 97.25 89 ARG A N 1
ATOM 708 C CA . ARG A 1 89 ? 3.449 12.07 14.094 1 97.25 89 ARG A CA 1
ATOM 709 C C . ARG A 1 89 ? 3.604 10.656 13.547 1 97.25 89 ARG A C 1
ATOM 711 O O . ARG A 1 89 ? 3.471 9.68 14.281 1 97.25 89 ARG A O 1
ATOM 718 N N . ILE A 1 90 ? 3.959 10.523 12.305 1 98.38 90 ILE A N 1
ATOM 719 C CA . ILE A 1 90 ? 4.066 9.25 11.609 1 98.38 90 ILE A CA 1
ATOM 720 C C . ILE A 1 90 ? 5.238 8.445 12.172 1 98.38 90 ILE A C 1
ATOM 722 O O . ILE A 1 90 ? 5.168 7.219 12.266 1 98.38 90 ILE A O 1
ATOM 726 N N . VAL A 1 91 ? 6.273 9.141 12.648 1 98.06 91 VAL A N 1
ATOM 727 C CA . VAL A 1 91 ? 7.469 8.414 13.055 1 98.06 91 VAL A CA 1
ATOM 728 C C . VAL A 1 91 ? 7.383 8.078 14.547 1 98.06 91 VAL A C 1
ATOM 730 O O . VAL A 1 91 ? 8.336 7.547 15.125 1 98.06 91 VAL A O 1
ATOM 733 N N . ASP A 1 92 ? 6.27 8.375 15.203 1 97.44 92 ASP A N 1
ATOM 734 C CA . ASP A 1 92 ? 6.035 8.047 16.609 1 97.44 92 ASP A CA 1
ATOM 735 C C . ASP A 1 92 ? 4.988 6.941 16.734 1 97.44 92 ASP A C 1
ATOM 737 O O . ASP A 1 92 ? 3.801 7.172 16.516 1 97.44 92 ASP A O 1
ATOM 741 N N . SER A 1 93 ? 5.406 5.789 17.172 1 97.19 93 SER A N 1
ATOM 742 C CA . SER A 1 93 ? 4.586 4.586 17.141 1 97.19 93 SER A CA 1
ATOM 743 C C . SER A 1 93 ? 3.416 4.688 18.109 1 97.19 93 SER A C 1
ATOM 745 O O . SER A 1 93 ? 2.461 3.914 18.031 1 97.19 93 SER A O 1
ATOM 747 N N . VAL A 1 94 ? 3.426 5.582 19.031 1 97.38 94 VAL A N 1
ATOM 748 C CA . VAL A 1 94 ? 2.375 5.691 20.031 1 97.38 94 VAL A CA 1
ATOM 749 C C . VAL A 1 94 ? 1.059 6.082 19.375 1 97.38 94 VAL A C 1
ATOM 751 O O . VAL A 1 94 ? -0.018 5.848 19.922 1 97.38 94 VAL A O 1
ATOM 754 N N . HIS A 1 95 ? 1.141 6.535 18.109 1 98.12 95 HIS A N 1
ATOM 755 C CA . HIS A 1 95 ? -0.044 7.043 17.422 1 98.12 95 HIS A CA 1
ATOM 756 C C . HIS A 1 95 ? -0.654 5.977 16.516 1 98.12 95 HIS A C 1
ATOM 758 O O . HIS A 1 95 ? -1.658 6.23 15.852 1 98.12 95 HIS A O 1
ATOM 764 N N . TYR A 1 96 ? -0.14 4.789 16.516 1 98.25 96 TYR A N 1
ATOM 765 C CA . TYR A 1 96 ? -0.527 3.773 15.531 1 98.25 96 TYR A CA 1
ATOM 766 C C . TYR A 1 96 ? -1.697 2.943 16.047 1 98.25 96 TYR A C 1
ATOM 768 O O . TYR A 1 96 ? -1.815 2.703 17.25 1 98.25 96 TYR A O 1
ATOM 776 N N . PRO A 1 97 ? -2.484 2.557 15.078 1 98.56 97 PRO A N 1
ATOM 777 C CA . PRO A 1 97 ? -2.5 2.721 13.617 1 98.56 97 PRO A CA 1
ATOM 778 C C . PRO A 1 97 ? -2.938 4.117 13.188 1 98.56 97 PRO A C 1
ATOM 780 O O . PRO A 1 97 ? -3.715 4.77 13.891 1 98.56 97 PRO A O 1
ATOM 783 N N . VAL A 1 98 ? -2.428 4.574 11.977 1 98.81 98 VAL A N 1
ATOM 784 C CA . VAL A 1 98 ? -2.598 5.953 11.539 1 98.81 98 VAL A CA 1
ATOM 785 C C . VAL A 1 98 ? -3.156 5.984 10.117 1 98.81 98 VAL A C 1
ATOM 787 O O . VAL A 1 98 ? -2.736 5.195 9.266 1 98.81 98 VAL A O 1
ATOM 790 N N . LEU A 1 99 ? -4.09 6.84 9.844 1 98.88 99 LEU A N 1
ATOM 791 C CA . LEU A 1 99 ? -4.535 7.188 8.5 1 98.88 99 LEU A CA 1
ATOM 792 C C . LEU A 1 99 ? -4.16 8.625 8.156 1 98.88 99 LEU A C 1
ATOM 794 O O . LEU A 1 99 ? -4.508 9.555 8.883 1 98.88 99 LEU A O 1
ATOM 798 N N . ILE A 1 100 ? -3.393 8.805 7.105 1 98.75 100 ILE A N 1
ATOM 799 C CA . ILE A 1 100 ? -3.104 10.125 6.566 1 98.75 100 ILE A CA 1
ATOM 800 C C . ILE A 1 100 ? -4.117 10.469 5.48 1 98.75 100 ILE A C 1
ATOM 802 O O . ILE A 1 100 ? -4.348 9.68 4.559 1 98.75 100 ILE A O 1
ATOM 806 N N . THR A 1 101 ? -4.734 11.648 5.594 1 97.25 101 THR A N 1
ATOM 807 C CA . THR A 1 101 ? -5.789 11.953 4.633 1 97.25 101 THR A CA 1
ATOM 808 C C . THR A 1 101 ? -5.789 13.438 4.285 1 97.25 101 THR A C 1
ATOM 810 O O . THR A 1 101 ? -5.406 14.273 5.102 1 97.25 101 THR A O 1
ATOM 813 N N . CYS A 1 102 ? -6.16 13.742 3.076 1 94.69 102 CYS A N 1
ATOM 814 C CA . CYS A 1 102 ? -6.551 15.07 2.615 1 94.69 102 CYS A CA 1
ATOM 815 C C . CYS A 1 102 ? -7.832 15.016 1.797 1 94.69 102 CYS A C 1
ATOM 817 O O . CYS A 1 102 ? -8.594 14.047 1.896 1 94.69 102 CYS A O 1
ATOM 819 N N . ASN A 1 103 ? -8.117 16.062 1.029 1 91.94 103 ASN A N 1
ATOM 820 C CA . ASN A 1 103 ? -9.391 16.094 0.318 1 91.94 103 ASN A CA 1
ATOM 821 C C . ASN A 1 103 ? -9.508 14.961 -0.693 1 91.94 103 ASN A C 1
ATOM 823 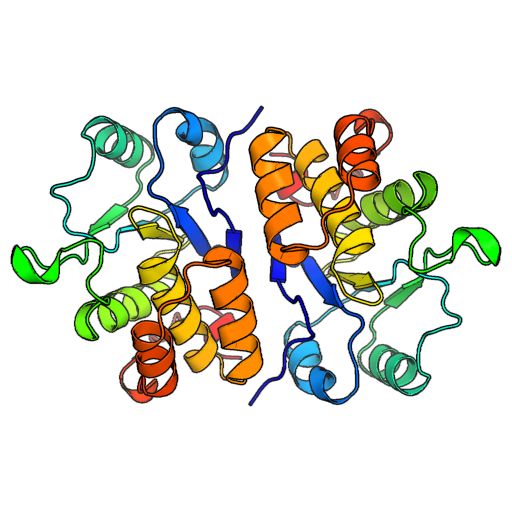O O . ASN A 1 103 ? -10.477 14.203 -0.677 1 91.94 103 ASN A O 1
ATOM 827 N N . THR A 1 104 ? -8.492 14.758 -1.521 1 93.75 104 THR A N 1
ATOM 828 C CA . THR A 1 104 ? -8.586 13.789 -2.604 1 93.75 104 THR A CA 1
ATOM 829 C C . THR A 1 104 ? -7.633 12.617 -2.365 1 93.75 104 THR A C 1
ATOM 831 O O . THR A 1 104 ? -7.699 11.602 -3.062 1 93.75 104 THR A O 1
ATOM 834 N N . GLY A 1 105 ? -6.73 12.727 -1.429 1 96.06 105 GLY A N 1
ATOM 835 C CA . GLY A 1 105 ? -5.754 11.688 -1.163 1 96.06 105 GLY A CA 1
ATOM 836 C C . GLY A 1 105 ? -4.656 11.617 -2.207 1 96.06 105 GLY A C 1
ATOM 837 O O . GLY A 1 105 ? -3.924 10.625 -2.279 1 96.06 105 GLY A O 1
ATOM 838 N N . LYS A 1 106 ? -4.516 12.664 -3.002 1 96 106 LYS A N 1
ATOM 839 C CA . LYS A 1 106 ? -3.611 12.586 -4.145 1 96 106 LYS A CA 1
ATOM 840 C C . LYS A 1 106 ? -2.367 13.445 -3.924 1 96 106 LYS A C 1
ATOM 842 O O . LYS A 1 106 ? -1.252 12.922 -3.859 1 96 106 LYS A O 1
ATOM 847 N N . HIS A 1 107 ? -2.502 14.734 -3.682 1 94.25 107 HIS A N 1
ATOM 848 C CA . HIS A 1 107 ? -1.384 15.672 -3.752 1 94.25 107 HIS A CA 1
ATOM 849 C C . HIS A 1 107 ? -0.723 15.844 -2.389 1 94.25 107 HIS A C 1
ATOM 851 O O . HIS A 1 107 ? 0.431 15.445 -2.199 1 94.25 107 HIS A O 1
ATOM 857 N N . ARG A 1 108 ? -1.52 16.391 -1.41 1 94.88 108 ARG A N 1
ATOM 858 C CA . ARG A 1 108 ? -0.921 16.625 -0.101 1 94.88 108 ARG A CA 1
ATOM 859 C C . ARG A 1 108 ? -0.548 15.32 0.577 1 94.88 108 ARG A C 1
ATOM 861 O O . ARG A 1 108 ? 0.572 15.164 1.067 1 94.88 108 ARG A O 1
ATOM 868 N N . THR A 1 109 ? -1.49 14.344 0.535 1 97.31 109 THR A N 1
ATOM 869 C CA . THR A 1 109 ? -1.213 13.023 1.084 1 97.31 109 THR A CA 1
ATOM 870 C C . THR A 1 109 ? -0.017 12.391 0.382 1 97.31 109 THR A C 1
ATOM 872 O O . THR A 1 109 ? 0.887 11.867 1.037 1 97.31 109 THR A O 1
ATOM 875 N N . GLY A 1 110 ? -0.029 12.469 -0.962 1 97.94 110 GLY A N 1
ATOM 876 C CA . GLY A 1 110 ? 1.071 11.922 -1.738 1 97.94 110 GLY A CA 1
ATOM 877 C C . GLY A 1 110 ? 2.412 12.539 -1.394 1 97.94 110 GLY A C 1
ATOM 878 O O . GLY A 1 110 ? 3.428 11.844 -1.334 1 97.94 110 GLY A O 1
ATOM 879 N N . THR A 1 111 ? 2.438 13.812 -1.158 1 97.81 111 THR A N 1
ATOM 880 C CA . THR A 1 111 ? 3.672 14.516 -0.83 1 97.81 111 THR A CA 1
ATOM 881 C C . THR A 1 111 ? 4.211 14.062 0.522 1 97.81 111 THR A C 1
ATOM 883 O O . THR A 1 111 ? 5.406 13.797 0.661 1 97.81 111 THR A O 1
ATOM 886 N N . VAL A 1 112 ? 3.369 13.914 1.509 1 98.5 112 VAL A N 1
ATOM 887 C CA . VAL A 1 112 ? 3.791 13.453 2.828 1 98.5 112 VAL A CA 1
ATOM 888 C C . VAL A 1 112 ? 4.363 12.047 2.727 1 98.5 112 VAL A C 1
ATOM 890 O O . VAL A 1 112 ? 5.438 11.766 3.262 1 98.5 112 VAL A O 1
ATOM 893 N N . VAL A 1 113 ? 3.654 11.156 2.043 1 98.81 113 VAL A N 1
ATOM 894 C CA . VAL A 1 113 ? 4.098 9.781 1.88 1 98.81 113 VAL A CA 1
ATOM 895 C C . VAL A 1 113 ? 5.434 9.75 1.138 1 98.81 113 VAL A C 1
ATOM 897 O O . VAL A 1 113 ? 6.332 8.984 1.496 1 98.81 113 VAL A O 1
ATOM 900 N N . ALA A 1 114 ? 5.535 10.602 0.111 1 98.75 114 ALA A N 1
ATOM 901 C CA . ALA A 1 114 ? 6.773 10.664 -0.657 1 98.75 114 ALA A CA 1
ATOM 902 C C . ALA A 1 114 ? 7.941 11.117 0.218 1 98.75 114 ALA A C 1
ATOM 904 O O . ALA A 1 114 ? 9.039 10.562 0.128 1 98.75 114 ALA A O 1
ATOM 905 N N . CYS A 1 115 ? 7.746 12.047 1.036 1 98.56 115 CYS A N 1
ATOM 906 C CA . CYS A 1 115 ? 8.797 12.508 1.938 1 98.56 115 CYS A CA 1
ATOM 907 C C . CYS A 1 115 ? 9.141 11.445 2.971 1 98.56 115 CYS A C 1
ATOM 909 O O . CYS A 1 115 ? 10.289 11.328 3.389 1 98.56 115 CYS A O 1
ATOM 911 N N . LEU A 1 116 ? 8.164 10.688 3.412 1 98.69 116 LEU A N 1
ATOM 912 C CA . LEU A 1 116 ? 8.445 9.531 4.254 1 98.69 116 LEU A CA 1
ATOM 913 C C . LEU A 1 116 ? 9.359 8.547 3.533 1 98.69 116 LEU A C 1
ATOM 915 O O . LEU A 1 116 ? 10.305 8.016 4.133 1 98.69 116 LEU A O 1
ATOM 919 N N . ARG A 1 117 ? 9.078 8.266 2.205 1 98.56 117 ARG A N 1
ATOM 920 C CA . ARG A 1 117 ? 9.914 7.355 1.436 1 98.56 117 ARG A CA 1
ATOM 921 C C . ARG A 1 117 ? 11.352 7.867 1.362 1 98.56 117 ARG A C 1
ATOM 923 O O . ARG A 1 117 ? 12.297 7.082 1.401 1 98.56 117 ARG A O 1
ATOM 930 N N . LYS A 1 118 ? 11.492 9.203 1.256 1 97.75 118 LYS A N 1
ATOM 931 C CA . LYS A 1 118 ? 12.836 9.773 1.297 1 97.75 118 LYS A CA 1
ATOM 932 C C . LYS A 1 118 ? 13.516 9.484 2.633 1 97.75 118 LYS A C 1
ATOM 934 O O . LYS A 1 118 ? 14.695 9.125 2.67 1 97.75 118 LYS A O 1
ATOM 939 N N . LEU A 1 119 ? 12.789 9.727 3.643 1 97.5 119 LEU A N 1
ATOM 940 C CA . LEU A 1 119 ? 13.305 9.422 4.973 1 97.5 119 LEU A CA 1
ATOM 941 C C . LEU A 1 119 ? 13.727 7.961 5.074 1 97.5 119 LEU A C 1
ATOM 943 O O . LEU A 1 119 ? 14.695 7.637 5.762 1 97.5 119 LEU A O 1
ATOM 947 N N . GLN A 1 120 ? 13.055 7.098 4.363 1 97.38 120 GLN A N 1
ATOM 948 C CA . GLN A 1 120 ? 13.344 5.668 4.324 1 97.38 120 GLN A CA 1
ATOM 949 C C . GLN A 1 120 ? 14.461 5.359 3.336 1 97.38 120 GLN A C 1
ATOM 951 O O . GLN A 1 120 ? 14.766 4.191 3.076 1 97.38 120 GLN A O 1
ATOM 956 N N . ARG A 1 121 ? 14.922 6.371 2.613 1 97.12 121 ARG A N 1
ATOM 957 C CA . ARG A 1 121 ? 16.094 6.316 1.736 1 97.12 121 ARG A CA 1
ATOM 958 C C . ARG A 1 121 ? 15.758 5.598 0.431 1 97.12 121 ARG A C 1
ATOM 960 O O . ARG A 1 121 ? 16.609 4.945 -0.16 1 97.12 121 ARG A O 1
ATOM 967 N N . TRP A 1 122 ? 14.492 5.68 0.005 1 98.06 122 TRP A N 1
ATOM 968 C CA . TRP A 1 122 ? 14.164 5.23 -1.346 1 98.06 122 TRP A CA 1
ATOM 969 C C . TRP A 1 122 ? 14.852 6.109 -2.389 1 98.06 122 TRP A C 1
ATOM 971 O O . TRP A 1 122 ? 15.055 7.305 -2.164 1 98.06 122 TRP A O 1
ATOM 981 N N . ASN A 1 123 ? 15.156 5.531 -3.5 1 97.88 123 ASN A N 1
ATOM 982 C CA . ASN A 1 123 ? 15.617 6.367 -4.605 1 97.88 123 ASN A CA 1
ATOM 983 C C . ASN A 1 123 ? 14.484 7.215 -5.176 1 97.88 123 ASN A C 1
ATOM 985 O O . ASN A 1 123 ? 13.312 6.828 -5.105 1 97.88 123 ASN A O 1
ATOM 989 N N . LEU A 1 124 ? 14.797 8.32 -5.805 1 98 124 LEU A N 1
ATOM 990 C CA . LEU A 1 124 ? 13.836 9.328 -6.215 1 98 124 LEU A CA 1
ATOM 991 C C . LEU A 1 124 ? 12.883 8.773 -7.277 1 98 124 LEU A C 1
ATOM 993 O O . LEU A 1 124 ? 11.688 9.047 -7.242 1 98 124 LEU A O 1
ATOM 997 N N . THR A 1 125 ? 13.383 7.992 -8.219 1 97.81 125 THR A N 1
ATOM 998 C CA . THR A 1 125 ? 12.547 7.457 -9.289 1 97.81 125 THR A CA 1
ATOM 999 C C . THR A 1 125 ? 11.414 6.609 -8.719 1 97.81 125 THR A C 1
ATOM 1001 O O . THR A 1 125 ? 10.266 6.719 -9.156 1 97.81 125 THR A O 1
ATOM 1004 N N . SER A 1 126 ? 11.719 5.77 -7.73 1 98.19 126 SER A N 1
ATOM 1005 C CA . SER A 1 126 ? 10.703 4.93 -7.102 1 98.19 126 SER A CA 1
ATOM 1006 C C . SER A 1 126 ? 9.711 5.77 -6.305 1 98.19 126 SER A C 1
ATOM 1008 O O . SER A 1 126 ? 8.516 5.465 -6.273 1 98.19 126 SER A O 1
ATOM 1010 N N . ILE A 1 127 ? 10.227 6.785 -5.641 1 98.5 127 ILE A N 1
ATOM 1011 C CA . ILE A 1 127 ? 9.367 7.688 -4.883 1 98.5 127 ILE A CA 1
ATOM 1012 C C . ILE A 1 127 ? 8.359 8.344 -5.816 1 98.5 127 ILE A C 1
ATOM 1014 O O . ILE A 1 127 ? 7.156 8.352 -5.535 1 98.5 127 ILE A O 1
ATOM 1018 N N . PHE A 1 128 ? 8.82 8.805 -6.934 1 97.88 128 PHE A N 1
ATOM 1019 C CA . PHE A 1 128 ? 7.945 9.492 -7.879 1 97.88 128 PHE A CA 1
ATOM 1020 C C . PHE A 1 128 ? 6.988 8.508 -8.539 1 97.88 128 PHE A C 1
ATOM 1022 O O . PHE A 1 128 ? 5.84 8.844 -8.828 1 97.88 128 PHE A O 1
ATOM 1029 N N . GLU A 1 129 ? 7.473 7.316 -8.773 1 97 129 GLU A N 1
ATOM 1030 C CA . GLU A 1 129 ? 6.586 6.297 -9.328 1 97 129 GLU A CA 1
ATOM 1031 C C . GLU A 1 129 ? 5.387 6.059 -8.414 1 97 129 GLU A C 1
ATOM 1033 O O . GLU A 1 129 ? 4.246 6.008 -8.883 1 97 129 GLU A O 1
ATOM 1038 N N . GLU A 1 130 ? 5.652 5.895 -7.16 1 98 130 GLU A N 1
ATOM 1039 C CA . GLU A 1 130 ? 4.559 5.688 -6.215 1 98 130 GLU A CA 1
ATOM 1040 C C . GLU A 1 130 ? 3.654 6.914 -6.141 1 98 130 GLU A C 1
ATOM 1042 O O . GLU A 1 130 ? 2.43 6.789 -6.129 1 98 130 GLU A O 1
ATOM 1047 N N . TYR A 1 131 ? 4.234 8.102 -6.086 1 97.81 131 TYR A N 1
ATOM 1048 C CA . TYR A 1 131 ? 3.469 9.344 -6.051 1 97.81 131 TYR A CA 1
ATOM 1049 C C . TYR A 1 131 ? 2.527 9.43 -7.246 1 97.81 131 TYR A C 1
ATOM 1051 O O . TYR A 1 131 ? 1.337 9.711 -7.086 1 97.81 131 TYR A O 1
ATOM 1059 N N . ARG A 1 132 ? 3.031 9.094 -8.367 1 96.75 132 ARG A N 1
ATOM 1060 C CA . ARG A 1 132 ? 2.299 9.258 -9.617 1 96.75 132 ARG A CA 1
ATOM 1061 C C . ARG A 1 132 ? 1.207 8.203 -9.758 1 96.75 132 ARG A C 1
ATOM 1063 O O . ARG A 1 132 ? 0.244 8.398 -10.5 1 96.75 132 ARG A O 1
ATOM 1070 N N . ARG A 1 133 ? 1.306 7.078 -9.047 1 95.81 133 ARG A N 1
ATOM 1071 C CA . ARG A 1 133 ? 0.252 6.066 -9.055 1 95.81 133 ARG A CA 1
ATOM 1072 C C . ARG A 1 133 ? -1.063 6.645 -8.539 1 95.81 133 ARG A C 1
ATOM 1074 O O . ARG A 1 133 ? -2.139 6.25 -9 1 95.81 133 ARG A O 1
ATOM 1081 N N . PHE A 1 134 ? -0.974 7.582 -7.699 1 96.69 134 PHE A N 1
ATOM 1082 C CA . PHE A 1 134 ? -2.18 8.117 -7.074 1 96.69 134 PHE A CA 1
ATOM 1083 C C . PHE A 1 134 ? -2.635 9.391 -7.777 1 96.69 134 PHE A C 1
ATOM 1085 O O . PHE A 1 134 ? -3.814 9.742 -7.727 1 96.69 134 PHE A O 1
ATOM 1092 N N . THR A 1 135 ? -1.705 10.055 -8.43 1 93.56 135 THR A N 1
ATOM 1093 C CA . THR A 1 135 ? -2.061 11.336 -9.039 1 93.56 135 THR A CA 1
ATOM 1094 C C . THR A 1 135 ? -2.42 11.148 -10.516 1 93.56 135 THR A C 1
ATOM 1096 O O . THR A 1 135 ? -3.08 12 -11.109 1 93.56 135 THR A O 1
ATOM 1099 N N . LYS A 1 136 ? -1.985 10.008 -11.078 1 86.94 136 LYS A N 1
ATOM 1100 C CA . LYS A 1 136 ? -2.264 9.695 -12.477 1 86.94 136 LYS A CA 1
ATOM 1101 C C . LYS A 1 136 ? -1.842 10.844 -13.391 1 86.94 136 LYS A C 1
ATOM 1103 O O . LYS A 1 136 ? -0.672 11.227 -13.406 1 86.94 136 LYS A O 1
ATOM 1108 N N . HIS A 1 137 ? -2.809 11.469 -14.117 1 82 137 HIS A N 1
ATOM 1109 C CA . HIS A 1 137 ? -2.473 12.492 -15.102 1 82 137 HIS A CA 1
ATOM 1110 C C . HIS A 1 137 ? -2.455 13.883 -14.469 1 82 137 HIS A C 1
ATOM 1112 O O . HIS A 1 137 ? -2.133 14.867 -15.133 1 82 137 HIS A O 1
ATOM 1118 N N . LYS A 1 138 ? -2.645 14.039 -13.234 1 86.25 138 LYS A N 1
ATOM 1119 C CA . LYS A 1 138 ? -2.732 15.328 -12.555 1 86.25 138 LYS A CA 1
ATOM 1120 C C . LYS A 1 138 ? -1.477 15.602 -11.734 1 86.25 138 LYS A C 1
ATOM 1122 O O . LYS A 1 138 ? -1.545 16.234 -10.68 1 86.25 138 LYS A O 1
ATOM 1127 N N . VAL A 1 139 ? -0.366 15.125 -12.219 1 86.44 139 VAL A N 1
ATOM 1128 C CA . VAL A 1 139 ? 0.893 15.328 -11.508 1 86.44 139 VAL A CA 1
ATOM 1129 C C . VAL A 1 139 ? 1.206 16.828 -11.43 1 86.44 139 VAL A C 1
ATOM 1131 O O . VAL A 1 139 ? 1.034 17.547 -12.414 1 86.44 139 VAL A O 1
ATOM 1134 N N . ARG A 1 140 ? 1.703 17.281 -10.289 1 90.19 140 ARG A N 1
ATOM 1135 C CA . ARG A 1 140 ? 2.133 18.656 -10.078 1 90.19 140 ARG A CA 1
ATOM 1136 C C . ARG A 1 140 ? 3.65 18.734 -9.938 1 90.19 140 ARG A C 1
ATOM 1138 O O . ARG A 1 140 ? 4.215 18.281 -8.945 1 90.19 140 ARG A O 1
ATOM 1145 N N . VAL A 1 141 ? 4.289 19.375 -10.844 1 92.69 141 VAL A N 1
ATOM 1146 C CA . VAL A 1 141 ? 5.742 19.469 -10.898 1 92.69 141 VAL A CA 1
ATOM 1147 C C . VAL A 1 141 ? 6.258 20.125 -9.617 1 92.69 141 VAL A C 1
ATOM 1149 O O . VAL A 1 141 ? 7.301 19.734 -9.086 1 92.69 141 VAL A O 1
ATOM 1152 N N . GLN A 1 142 ? 5.543 21.094 -9.102 1 94 142 GLN A N 1
ATOM 1153 C CA . GLN A 1 142 ? 5.953 21.797 -7.891 1 94 142 GLN A CA 1
ATOM 1154 C C . GLN A 1 142 ? 6.02 20.844 -6.699 1 94 142 GLN A C 1
ATOM 1156 O O . GLN A 1 142 ? 6.906 20.969 -5.848 1 94 142 GLN A O 1
ATOM 1161 N N . ASN A 1 143 ? 5.09 19.922 -6.59 1 95.56 143 ASN A N 1
ATOM 1162 C CA . ASN A 1 143 ? 5.129 18.922 -5.523 1 95.56 143 ASN A CA 1
ATOM 1163 C C . ASN A 1 143 ? 6.344 18.016 -5.652 1 95.56 143 ASN A C 1
ATOM 1165 O O . ASN A 1 143 ? 6.992 17.688 -4.656 1 95.56 143 ASN A O 1
ATOM 1169 N N . GLU A 1 144 ? 6.625 17.594 -6.906 1 96.81 144 GLU A N 1
ATOM 1170 C CA . GLU A 1 144 ? 7.777 16.719 -7.125 1 96.81 144 GLU A CA 1
ATOM 1171 C C . GLU A 1 144 ? 9.086 17.438 -6.801 1 96.81 144 GLU A C 1
ATOM 1173 O O . GLU A 1 144 ? 10.008 16.844 -6.242 1 96.81 144 GLU A O 1
ATOM 1178 N N . GLN A 1 145 ? 9.164 18.719 -7.141 1 96.75 145 GLN A N 1
ATOM 1179 C CA . GLN A 1 145 ? 10.336 19.516 -6.785 1 96.75 145 GLN A CA 1
ATOM 1180 C C . GLN A 1 145 ? 10.477 19.641 -5.27 1 96.75 145 GLN A C 1
ATOM 1182 O O . GLN A 1 145 ? 11.578 19.531 -4.734 1 96.75 145 GLN A O 1
ATOM 1187 N N . PHE A 1 146 ? 9.391 19.891 -4.598 1 97 146 PHE A N 1
ATOM 1188 C CA . PHE A 1 146 ? 9.406 19.953 -3.141 1 97 146 PHE A CA 1
ATOM 1189 C C . PHE A 1 146 ? 9.922 18.641 -2.543 1 97 146 PHE A C 1
ATOM 1191 O O . PHE A 1 146 ? 10.789 18.656 -1.665 1 97 146 PHE A O 1
ATOM 1198 N N . ILE A 1 147 ? 9.414 17.516 -3.014 1 97.88 147 ILE A N 1
ATOM 1199 C CA . ILE A 1 147 ? 9.805 16.188 -2.541 1 97.88 147 ILE A CA 1
ATOM 1200 C C . ILE A 1 147 ? 11.312 16 -2.734 1 97.88 147 ILE A C 1
ATOM 1202 O O . ILE A 1 147 ? 12.008 15.562 -1.819 1 97.88 147 ILE A O 1
ATOM 1206 N N . GLU A 1 148 ? 11.758 16.344 -3.883 1 97.94 148 GLU A N 1
ATOM 1207 C CA . GLU A 1 148 ? 13.172 16.188 -4.215 1 97.94 148 GLU A CA 1
ATOM 1208 C C . GLU A 1 148 ? 14.055 17 -3.268 1 97.94 148 GLU A C 1
ATOM 1210 O O . GLU A 1 148 ? 15.109 16.531 -2.842 1 97.94 148 GLU A O 1
ATOM 1215 N N . LEU A 1 149 ? 13.602 18.109 -2.877 1 97.44 149 LEU A N 1
ATOM 1216 C CA . LEU A 1 149 ? 14.43 19.062 -2.139 1 97.44 149 LEU A CA 1
ATOM 1217 C C . LEU A 1 149 ? 14.203 18.922 -0.637 1 97.44 149 LEU A C 1
ATOM 1219 O O . LEU A 1 149 ? 14.93 19.516 0.161 1 97.44 149 LEU A O 1
ATOM 1223 N N . PHE A 1 150 ? 13.18 18.25 -0.236 1 97.69 150 PHE A N 1
ATOM 1224 C CA . PHE A 1 150 ? 12.859 18.109 1.178 1 97.69 150 PHE A CA 1
ATOM 1225 C C . PHE A 1 150 ? 14.062 17.594 1.961 1 97.69 150 PHE A C 1
ATOM 1227 O O . PHE A 1 150 ? 14.695 16.609 1.57 1 97.69 150 PHE A O 1
ATOM 1234 N N . ASP A 1 151 ? 14.359 18.234 3.041 1 97.38 151 ASP A N 1
ATOM 1235 C CA . ASP A 1 151 ? 15.492 17.875 3.893 1 97.38 151 ASP A CA 1
ATOM 1236 C C . ASP A 1 151 ? 15.055 16.938 5.012 1 97.38 151 ASP A C 1
ATOM 1238 O O . ASP A 1 151 ? 14.469 17.375 6.008 1 97.38 151 ASP A O 1
ATOM 1242 N N . THR A 1 152 ? 15.406 15.695 4.914 1 96.38 152 THR A N 1
ATOM 1243 C CA . THR A 1 152 ? 14.961 14.672 5.852 1 96.38 152 THR A CA 1
ATOM 1244 C C . THR A 1 152 ? 15.609 14.875 7.223 1 96.38 152 THR A C 1
ATOM 1246 O O . THR A 1 152 ? 15.141 14.32 8.219 1 96.38 152 THR A O 1
ATOM 1249 N N . ASP A 1 153 ? 16.641 15.617 7.32 1 95.88 153 ASP A N 1
ATOM 1250 C CA . ASP A 1 153 ? 17.312 15.867 8.594 1 95.88 153 ASP A CA 1
ATOM 1251 C C . ASP A 1 153 ? 16.422 16.688 9.531 1 95.88 153 ASP A C 1
ATOM 1253 O O . ASP A 1 153 ? 16.688 16.75 10.734 1 95.88 153 ASP A O 1
ATOM 1257 N N . LEU A 1 154 ? 15.508 17.344 8.984 1 96.44 154 LEU A N 1
ATOM 1258 C CA . LEU A 1 154 ? 14.602 18.156 9.773 1 96.44 154 LEU A CA 1
ATOM 1259 C C . LEU A 1 154 ? 13.648 17.281 10.586 1 96.44 154 LEU A C 1
ATOM 1261 O O . LEU A 1 154 ? 12.984 17.766 11.5 1 96.44 154 LEU A O 1
ATOM 1265 N N . VAL A 1 155 ? 13.523 15.992 10.266 1 96.62 155 VAL A N 1
ATOM 1266 C CA . VAL A 1 155 ? 12.633 15.078 10.961 1 96.62 155 VAL A CA 1
ATOM 1267 C C . VAL A 1 155 ? 13.383 14.422 12.125 1 96.62 155 VAL A C 1
ATOM 1269 O O . VAL A 1 155 ? 14.406 13.766 11.922 1 96.62 155 VAL A O 1
ATOM 1272 N N . HIS A 1 156 ? 12.859 14.578 13.281 1 94.31 156 HIS A N 1
ATOM 1273 C CA . HIS A 1 156 ? 13.453 13.969 14.469 1 94.31 156 HIS A CA 1
ATOM 1274 C C . HIS A 1 156 ? 12.766 12.648 14.812 1 94.31 156 HIS A C 1
ATOM 1276 O O . HIS A 1 156 ? 11.547 12.602 14.969 1 94.31 156 HIS A O 1
ATOM 1282 N N . LEU A 1 157 ? 13.539 11.617 15 1 95.19 157 LEU A N 1
ATOM 1283 C CA . LEU A 1 157 ? 12.992 10.305 15.32 1 95.19 157 LEU A CA 1
ATOM 1284 C C . LEU A 1 157 ? 12.969 10.078 16.828 1 95.19 157 LEU A C 1
ATOM 1286 O O . LEU A 1 157 ? 14 10.195 17.5 1 95.19 157 LEU A O 1
ATOM 1290 N N . PRO A 1 158 ? 11.883 9.75 17.297 1 94.94 158 PRO A N 1
ATOM 1291 C CA . PRO A 1 158 ? 11.805 9.414 18.719 1 94.94 158 PRO A CA 1
ATOM 1292 C C . PRO A 1 158 ? 12.32 8.008 19.016 1 94.94 158 PRO A C 1
ATOM 1294 O O . PRO A 1 158 ? 12.562 7.223 18.094 1 94.94 158 PRO A O 1
ATOM 1297 N N . PRO A 1 159 ? 12.539 7.672 20.297 1 91.81 159 PRO A N 1
ATOM 1298 C CA . PRO A 1 159 ? 13.016 6.344 20.672 1 91.81 159 PRO A CA 1
ATOM 1299 C C . PRO A 1 159 ? 12.078 5.223 20.219 1 91.81 159 PRO A C 1
ATOM 1301 O O . PRO A 1 159 ? 12.539 4.133 19.875 1 91.81 159 PRO A O 1
ATOM 1304 N N . GLU A 1 160 ? 10.75 5.516 20.203 1 93.31 160 GLU A N 1
ATOM 1305 C CA . GLU A 1 160 ? 9.773 4.5 19.812 1 93.31 160 GLU A CA 1
ATOM 1306 C C . GLU A 1 160 ? 9.359 4.648 18.359 1 93.31 160 GLU A C 1
ATOM 1308 O O . GLU A 1 160 ? 8.18 4.523 18.016 1 93.31 160 GLU A O 1
ATOM 1313 N N . ALA A 1 161 ? 10.289 4.902 17.516 1 95.5 161 ALA A N 1
ATOM 1314 C CA . ALA A 1 161 ? 9.984 5.02 16.094 1 95.5 161 ALA A CA 1
ATOM 1315 C C . ALA A 1 161 ? 9.617 3.662 15.492 1 95.5 161 ALA A C 1
ATOM 1317 O O . ALA A 1 161 ? 10.141 2.627 15.914 1 95.5 161 ALA A O 1
ATOM 1318 N N . PRO A 1 162 ? 8.672 3.676 14.547 1 95.56 162 PRO A N 1
ATOM 1319 C CA . PRO A 1 162 ? 8.352 2.406 13.891 1 95.56 162 PRO A CA 1
ATOM 1320 C C . PRO A 1 162 ? 9.562 1.769 13.211 1 95.56 162 PRO A C 1
ATOM 1322 O O . PRO A 1 162 ? 10.492 2.473 12.812 1 95.56 162 PRO A O 1
ATOM 1325 N N . ARG A 1 163 ? 9.492 0.507 13 1 91.75 163 ARG A N 1
ATOM 1326 C CA . ARG A 1 163 ? 10.609 -0.268 12.469 1 91.75 163 ARG A CA 1
ATOM 1327 C C . ARG A 1 163 ? 10.961 0.174 11.055 1 91.75 163 ARG A C 1
ATOM 1329 O O . ARG A 1 163 ? 12.125 0.099 10.648 1 91.75 163 ARG A O 1
ATOM 1336 N N . PHE A 1 164 ? 10 0.679 10.359 1 93.75 164 PHE A N 1
ATOM 1337 C CA . PHE A 1 164 ? 10.219 0.933 8.938 1 93.75 164 PHE A CA 1
ATOM 1338 C C . PHE A 1 164 ? 11.07 2.184 8.742 1 93.75 164 PHE A C 1
ATOM 1340 O O . PHE A 1 164 ? 11.562 2.434 7.637 1 93.75 164 PHE A O 1
ATOM 1347 N N . VAL A 1 165 ? 11.25 2.988 9.766 1 92.75 165 VAL A N 1
ATOM 1348 C CA . VAL A 1 165 ? 12.109 4.152 9.57 1 92.75 165 VAL A CA 1
ATOM 1349 C C . VAL A 1 165 ? 13.508 3.865 10.125 1 92.75 165 VAL A C 1
ATOM 1351 O O . VAL A 1 165 ? 14.438 4.645 9.914 1 92.75 165 VAL A O 1
ATOM 1354 N N . ASN A 1 166 ? 13.711 2.846 10.945 1 71.44 166 ASN A N 1
ATOM 1355 C CA . ASN A 1 166 ? 14.992 2.473 11.523 1 71.44 166 ASN A CA 1
ATOM 1356 C C . ASN A 1 166 ? 15.766 1.52 10.617 1 71.44 166 ASN A C 1
ATOM 1358 O O . ASN A 1 166 ? 16.859 1.062 10.969 1 71.44 166 ASN A O 1
ATOM 1362 N N . ARG A 1 167 ? 15.07 1.166 9.477 1 59.22 167 ARG A N 1
ATOM 1363 C CA . ARG A 1 167 ? 15.703 0.101 8.703 1 59.22 167 ARG A CA 1
ATOM 1364 C C . ARG A 1 167 ? 16.703 0.667 7.711 1 59.22 167 ARG A C 1
ATOM 1366 O O . ARG A 1 167 ? 16.547 1.79 7.227 1 59.22 167 ARG A O 1
ATOM 1373 N N . MET B 1 1 ? 21.078 4.195 -0.282 1 92.69 1 MET B N 1
ATOM 1374 C CA . MET B 1 1 ? 19.859 4.387 -1.073 1 92.69 1 MET B CA 1
ATOM 1375 C C . MET B 1 1 ? 19.266 3.047 -1.482 1 92.69 1 MET B C 1
ATOM 1377 O O . MET B 1 1 ? 19.984 2.117 -1.833 1 92.69 1 MET B O 1
ATOM 1381 N N . PHE B 1 2 ? 17.953 2.945 -1.335 1 96.69 2 PHE B N 1
ATOM 1382 C CA . PHE B 1 2 ? 17.281 1.695 -1.657 1 96.69 2 PHE B CA 1
ATOM 1383 C C . PHE B 1 2 ? 16.453 1.841 -2.93 1 96.69 2 PHE B C 1
ATOM 1385 O O . PHE B 1 2 ? 15.906 2.912 -3.201 1 96.69 2 PHE B O 1
ATOM 1392 N N . PHE B 1 3 ? 16.359 0.752 -3.691 1 98.12 3 PHE B N 1
ATOM 1393 C CA . PHE B 1 3 ? 15.656 0.703 -4.965 1 98.12 3 PHE B CA 1
ATOM 1394 C C . PHE B 1 3 ? 14.539 -0.336 -4.922 1 98.12 3 PHE B C 1
ATOM 1396 O O . PHE B 1 3 ? 14.742 -1.483 -5.328 1 98.12 3 PHE B O 1
ATOM 1403 N N . PRO B 1 4 ? 13.367 0.047 -4.461 1 98.38 4 PRO B N 1
ATOM 1404 C CA . PRO B 1 4 ? 12.258 -0.896 -4.59 1 98.38 4 PRO B CA 1
ATOM 1405 C C . PRO B 1 4 ? 12.031 -1.357 -6.027 1 98.38 4 PRO B C 1
ATOM 1407 O O . PRO B 1 4 ? 12.32 -0.614 -6.969 1 98.38 4 PRO B O 1
ATOM 1410 N N . PRO B 1 5 ? 11.602 -2.604 -6.164 1 98.38 5 PRO B N 1
ATOM 1411 C CA . PRO B 1 5 ? 11.273 -3.008 -7.535 1 98.38 5 PRO B CA 1
ATOM 1412 C C . PRO B 1 5 ? 10.156 -2.168 -8.148 1 98.38 5 PRO B C 1
ATOM 1414 O O . PRO B 1 5 ? 9.344 -1.589 -7.422 1 98.38 5 PRO B O 1
ATOM 1417 N N . VAL B 1 6 ? 10.094 -2.178 -9.422 1 97.31 6 VAL B N 1
ATOM 1418 C CA . VAL B 1 6 ? 9.055 -1.467 -10.156 1 97.31 6 VAL B CA 1
ATOM 1419 C C . VAL B 1 6 ? 7.676 -1.957 -9.711 1 97.31 6 VAL B C 1
ATOM 1421 O O . VAL B 1 6 ? 7.48 -3.152 -9.477 1 97.31 6 VAL B O 1
ATOM 1424 N N . SER B 1 7 ? 6.727 -0.973 -9.539 1 97.62 7 SER B N 1
ATOM 1425 C CA . SER B 1 7 ? 5.352 -1.281 -9.164 1 97.62 7 SER B CA 1
ATOM 1426 C C . SER B 1 7 ? 5.273 -1.875 -7.762 1 97.62 7 SER B C 1
ATOM 1428 O O . SER B 1 7 ? 4.422 -2.719 -7.484 1 97.62 7 SER B O 1
ATOM 1430 N N . PHE B 1 8 ? 6.211 -1.464 -6.949 1 98.69 8 PHE B N 1
ATOM 1431 C CA . PHE B 1 8 ? 6.238 -1.965 -5.582 1 98.69 8 PHE B CA 1
ATOM 1432 C C . PHE B 1 8 ? 5.117 -1.342 -4.758 1 98.69 8 PHE B C 1
ATOM 1434 O O . PHE B 1 8 ? 4.844 -0.146 -4.875 1 98.69 8 PHE B O 1
ATOM 1441 N N . GLY B 1 9 ? 4.52 -2.146 -3.877 1 98.5 9 GLY B N 1
ATOM 1442 C CA . GLY B 1 9 ? 3.543 -1.637 -2.93 1 98.5 9 GLY B CA 1
ATOM 1443 C C . GLY B 1 9 ? 3.23 -2.613 -1.811 1 98.5 9 GLY B C 1
ATOM 1444 O O . GLY B 1 9 ? 3.387 -3.824 -1.976 1 98.5 9 GLY B O 1
ATOM 1445 N N . LEU B 1 10 ? 2.832 -2.035 -0.71 1 98.62 10 LEU B N 1
ATOM 1446 C CA . LEU B 1 10 ? 2.268 -2.857 0.355 1 98.62 10 LEU B CA 1
ATOM 1447 C C . LEU B 1 10 ? 0.796 -3.158 0.086 1 98.62 10 LEU B C 1
ATOM 1449 O O . LEU B 1 10 ? 0.026 -2.26 -0.259 1 98.62 10 LEU B O 1
ATOM 1453 N N . VAL B 1 11 ? 0.469 -4.43 0.165 1 98.75 11 VAL B N 1
ATOM 1454 C CA . VAL B 1 11 ? -0.914 -4.859 -0.006 1 98.75 11 VAL B CA 1
ATOM 1455 C C . VAL B 1 11 ? -1.586 -4.996 1.358 1 98.75 11 VAL B C 1
ATOM 1457 O O . VAL B 1 11 ? -2.678 -4.465 1.576 1 98.75 11 VAL B O 1
ATOM 1460 N N . GLU B 1 12 ? -1.019 -5.684 2.236 1 98.19 12 GLU B N 1
ATOM 1461 C CA . GLU B 1 12 ? -1.367 -5.906 3.637 1 98.19 12 GLU B CA 1
ATOM 1462 C C . GLU B 1 12 ? -0.117 -6.059 4.5 1 98.19 12 GLU B C 1
ATOM 1464 O O . GLU B 1 12 ? 1 -6.102 3.979 1 98.19 12 GLU B O 1
ATOM 1469 N N . GLU B 1 13 ? -0.28 -6.078 5.781 1 96.31 13 GLU B N 1
ATOM 1470 C CA . GLU B 1 13 ? 0.861 -6.289 6.664 1 96.31 13 GLU B CA 1
ATOM 1471 C C . GLU B 1 13 ? 1.624 -7.555 6.293 1 96.31 13 GLU B C 1
ATOM 1473 O O . GLU B 1 13 ? 1.078 -8.656 6.363 1 96.31 13 GLU B O 1
ATOM 1478 N N . GLY B 1 14 ? 2.834 -7.332 5.832 1 97.62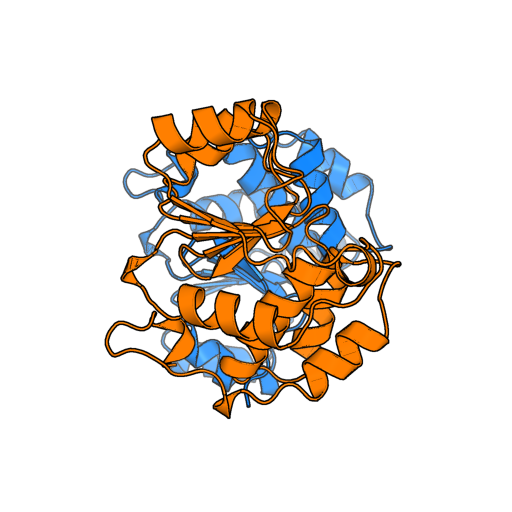 14 GLY B N 1
ATOM 1479 C CA . GLY B 1 14 ? 3.693 -8.453 5.48 1 97.62 14 GLY B CA 1
ATOM 1480 C C . GLY B 1 14 ? 3.445 -8.977 4.078 1 97.62 14 GLY B C 1
ATOM 1481 O O . GLY B 1 14 ? 4.062 -9.961 3.66 1 97.62 14 GLY B O 1
ATOM 1482 N N . LEU B 1 15 ? 2.514 -8.414 3.373 1 98.75 15 LEU B N 1
ATOM 1483 C CA . LEU B 1 15 ? 2.203 -8.812 2.002 1 98.75 15 LEU B CA 1
ATOM 1484 C C . LEU B 1 15 ? 2.539 -7.684 1.027 1 98.75 15 LEU B C 1
ATOM 1486 O O . LEU B 1 15 ? 1.993 -6.586 1.131 1 98.75 15 LEU B O 1
ATOM 1490 N N . TYR B 1 16 ? 3.436 -8.008 0.054 1 98.88 16 TYR B N 1
ATOM 1491 C CA . TYR B 1 16 ? 3.928 -7.012 -0.891 1 98.88 16 TYR B CA 1
ATOM 1492 C C . TYR B 1 16 ? 3.668 -7.445 -2.328 1 98.88 16 TYR B C 1
ATOM 1494 O O . TYR B 1 16 ? 3.445 -8.633 -2.594 1 98.88 16 TYR B O 1
ATOM 1502 N N . ARG B 1 17 ? 3.691 -6.492 -3.223 1 98.88 17 ARG B N 1
ATOM 1503 C CA . ARG B 1 17 ? 3.568 -6.754 -4.652 1 98.88 17 ARG B CA 1
ATOM 1504 C C . ARG B 1 17 ? 4.609 -5.969 -5.445 1 98.88 17 ARG B C 1
ATOM 1506 O O . ARG B 1 17 ? 5.027 -4.887 -5.027 1 98.88 17 ARG B O 1
ATOM 1513 N N . SER B 1 18 ? 5.02 -6.477 -6.574 1 98.69 18 SER B N 1
ATOM 1514 C CA . SER B 1 18 ? 5.922 -5.738 -7.449 1 98.69 18 SER B CA 1
ATOM 1515 C C . SER B 1 18 ? 6.098 -6.445 -8.789 1 98.69 18 SER B C 1
ATOM 1517 O O . SER B 1 18 ? 5.551 -7.531 -9 1 98.69 18 SER B O 1
ATOM 1519 N N . ALA B 1 19 ? 6.828 -5.797 -9.68 1 97.56 19 ALA B N 1
ATOM 1520 C CA . ALA B 1 19 ? 7.441 -6.484 -10.82 1 97.56 19 ALA B CA 1
ATOM 1521 C C . ALA B 1 19 ? 8.562 -7.414 -10.359 1 97.56 19 ALA B C 1
ATOM 1523 O O . ALA B 1 19 ? 8.961 -7.379 -9.195 1 97.56 19 ALA B O 1
ATOM 1524 N N . LEU B 1 20 ? 8.961 -8.258 -11.297 1 96.62 20 LEU B N 1
ATOM 1525 C CA . LEU B 1 20 ? 10.047 -9.172 -10.969 1 96.62 20 LEU B CA 1
ATOM 1526 C C . LEU B 1 20 ? 11.305 -8.406 -10.578 1 96.62 20 LEU B C 1
ATOM 1528 O O . LEU B 1 20 ? 11.789 -7.574 -11.352 1 96.62 20 LEU B O 1
ATOM 1532 N N . PRO B 1 21 ? 11.828 -8.672 -9.367 1 97.25 21 PRO B N 1
ATOM 1533 C CA . PRO B 1 21 ? 13.023 -7.941 -8.93 1 97.25 21 PRO B CA 1
ATOM 1534 C C . PRO B 1 21 ? 14.266 -8.297 -9.734 1 97.25 21 PRO B C 1
ATOM 1536 O O . PRO B 1 21 ? 14.328 -9.375 -10.336 1 97.25 21 PRO B O 1
ATOM 1539 N N . ASN B 1 22 ? 15.164 -7.418 -9.758 1 96.56 22 ASN B N 1
ATOM 1540 C CA . ASN B 1 22 ? 16.5 -7.648 -10.297 1 96.56 22 ASN B CA 1
ATOM 1541 C C . ASN B 1 22 ? 17.594 -7.227 -9.312 1 96.56 22 ASN B C 1
ATOM 1543 O O . ASN B 1 22 ? 17.281 -6.828 -8.18 1 96.56 22 ASN B O 1
ATOM 1547 N N . GLU B 1 23 ? 18.812 -7.273 -9.727 1 97.38 23 GLU B N 1
ATOM 1548 C CA . GLU B 1 23 ? 19.953 -7.137 -8.828 1 97.38 23 GLU B CA 1
ATOM 1549 C C . GLU B 1 23 ? 19.922 -5.805 -8.086 1 97.38 23 GLU B C 1
ATOM 1551 O O . GLU B 1 23 ? 20.297 -5.73 -6.914 1 97.38 23 GLU B O 1
ATOM 1556 N N . ILE B 1 24 ? 19.531 -4.781 -8.75 1 97.88 24 ILE B N 1
ATOM 1557 C CA . ILE B 1 24 ? 19.547 -3.449 -8.148 1 97.88 24 ILE B CA 1
ATOM 1558 C C . ILE B 1 24 ? 18.578 -3.398 -6.969 1 97.88 24 ILE B C 1
ATOM 1560 O O . ILE B 1 24 ? 18.719 -2.547 -6.086 1 97.88 24 ILE B O 1
ATOM 1564 N N . ASN B 1 25 ? 17.625 -4.34 -6.887 1 98.5 25 ASN B N 1
ATOM 1565 C CA . ASN B 1 25 ? 16.578 -4.336 -5.867 1 98.5 25 ASN B CA 1
ATOM 1566 C C . ASN B 1 25 ? 17 -5.137 -4.637 1 98.5 25 ASN B C 1
ATOM 1568 O O . ASN B 1 25 ? 16.297 -5.121 -3.617 1 98.5 25 ASN B O 1
ATOM 1572 N N . TYR B 1 26 ? 18.062 -5.879 -4.652 1 98.12 26 TYR B N 1
ATOM 1573 C CA . TYR B 1 26 ? 18.375 -6.883 -3.641 1 98.12 26 TYR B CA 1
ATOM 1574 C C . TYR B 1 26 ? 18.562 -6.238 -2.271 1 98.12 26 TYR B C 1
ATOM 1576 O O . TYR B 1 26 ? 18 -6.715 -1.277 1 98.12 26 TYR B O 1
ATOM 1584 N N . PRO B 1 27 ? 19.297 -5.105 -2.186 1 97.38 27 PRO B N 1
ATOM 1585 C CA . PRO B 1 27 ? 19.438 -4.496 -0.861 1 97.38 27 PRO B CA 1
ATOM 1586 C C . PRO B 1 27 ? 18.094 -4.098 -0.248 1 97.38 27 PRO B C 1
ATOM 1588 O O . PRO B 1 27 ? 17.906 -4.203 0.968 1 97.38 27 PRO B O 1
ATOM 1591 N N . PHE B 1 28 ? 17.188 -3.648 -1.055 1 97.94 28 PHE B N 1
ATOM 1592 C CA . PHE B 1 28 ? 15.852 -3.312 -0.596 1 97.94 28 PHE B CA 1
ATOM 1593 C C . PHE B 1 28 ? 15.109 -4.562 -0.134 1 97.94 28 PHE B C 1
ATOM 1595 O O . PHE B 1 28 ? 14.484 -4.562 0.929 1 97.94 28 PHE B O 1
ATOM 1602 N N . LEU B 1 29 ? 15.203 -5.672 -0.883 1 98.06 29 LEU B N 1
ATOM 1603 C CA . LEU B 1 29 ? 14.516 -6.918 -0.568 1 98.06 29 LEU B CA 1
ATOM 1604 C C . LEU B 1 29 ? 15.016 -7.5 0.749 1 98.06 29 LEU B C 1
ATOM 1606 O O . LEU B 1 29 ? 14.242 -8.078 1.514 1 98.06 29 LEU B O 1
ATOM 1610 N N . GLU B 1 30 ? 16.266 -7.359 1.021 1 97 30 GLU B N 1
ATOM 1611 C CA . GLU B 1 30 ? 16.844 -7.863 2.26 1 97 30 GLU B CA 1
ATOM 1612 C C . GLU B 1 30 ? 16.188 -7.23 3.48 1 97 30 GLU B C 1
ATOM 1614 O O . GLU B 1 30 ? 15.984 -7.898 4.496 1 97 30 GLU B O 1
ATOM 1619 N N . ARG B 1 31 ? 15.773 -6.031 3.34 1 95.44 31 ARG B N 1
ATOM 1620 C CA . ARG B 1 31 ? 15.203 -5.305 4.469 1 95.44 31 ARG B CA 1
ATOM 1621 C C . ARG B 1 31 ? 13.766 -5.754 4.742 1 95.44 31 ARG B C 1
ATOM 1623 O O . ARG B 1 31 ? 13.234 -5.52 5.832 1 95.44 31 ARG B O 1
ATOM 1630 N N . LEU B 1 32 ? 13.148 -6.332 3.75 1 96.38 32 LEU B N 1
ATOM 1631 C CA . LEU B 1 32 ? 11.766 -6.758 3.916 1 96.38 32 LEU B CA 1
ATOM 1632 C C . LEU B 1 32 ? 11.688 -8.047 4.73 1 96.38 32 LEU B C 1
ATOM 1634 O O . LEU B 1 32 ? 10.633 -8.375 5.273 1 96.38 32 LEU B O 1
ATOM 1638 N N . GLY B 1 33 ? 12.797 -8.828 4.727 1 96.81 33 GLY B N 1
ATOM 1639 C CA . GLY B 1 33 ? 12.797 -10.078 5.465 1 96.81 33 GLY B CA 1
ATOM 1640 C C . GLY B 1 33 ? 11.797 -11.086 4.93 1 96.81 33 GLY B C 1
ATOM 1641 O O . GLY B 1 33 ? 11.102 -11.75 5.707 1 96.81 33 GLY B O 1
ATOM 1642 N N . LEU B 1 34 ? 11.75 -11.219 3.639 1 98.5 34 LEU B N 1
ATOM 1643 C CA . LEU B 1 34 ? 10.773 -12.086 2.986 1 98.5 34 LEU B CA 1
ATOM 1644 C C . LEU B 1 34 ? 11.008 -13.547 3.354 1 98.5 34 LEU B C 1
ATOM 1646 O O . LEU B 1 34 ? 12.156 -13.984 3.475 1 98.5 34 LEU B O 1
ATOM 1650 N N . LYS B 1 35 ? 9.93 -14.242 3.471 1 98.75 35 LYS B N 1
ATOM 1651 C CA . LYS B 1 35 ? 9.984 -15.695 3.604 1 98.75 35 LYS B CA 1
ATOM 1652 C C . LYS B 1 35 ? 9.625 -16.375 2.289 1 98.75 35 LYS B C 1
ATOM 1654 O O . LYS B 1 35 ? 10.156 -17.453 1.974 1 98.75 35 LYS B O 1
ATOM 1659 N N . THR B 1 36 ? 8.711 -15.773 1.521 1 98.75 36 THR B N 1
ATOM 1660 C CA . THR B 1 36 ? 8.203 -16.391 0.302 1 98.75 36 THR B CA 1
ATOM 1661 C C . THR B 1 36 ? 8.07 -15.352 -0.812 1 98.75 36 THR B C 1
ATOM 1663 O O . THR B 1 36 ? 7.629 -14.227 -0.57 1 98.75 36 THR B O 1
ATOM 1666 N N . ILE B 1 37 ? 8.461 -15.711 -1.987 1 98.31 37 ILE B N 1
ATOM 1667 C CA . ILE B 1 37 ? 8.117 -14.977 -3.201 1 98.31 37 ILE B CA 1
ATOM 1668 C C . ILE B 1 37 ? 7.238 -15.844 -4.102 1 98.31 37 ILE B C 1
ATOM 1670 O O . ILE B 1 37 ? 7.586 -16.984 -4.402 1 98.31 37 ILE B O 1
ATOM 1674 N N . ILE B 1 38 ? 6.098 -15.344 -4.434 1 97.88 38 ILE B N 1
ATOM 1675 C CA . ILE B 1 38 ? 5.203 -15.992 -5.387 1 97.88 38 ILE B CA 1
ATOM 1676 C C . ILE B 1 38 ? 5.371 -15.359 -6.766 1 97.88 38 ILE B C 1
ATOM 1678 O O . ILE B 1 38 ? 5.031 -14.195 -6.969 1 97.88 38 ILE B O 1
ATOM 1682 N N . TYR B 1 39 ? 5.898 -16.125 -7.672 1 96.5 39 TYR B N 1
ATOM 1683 C CA . TYR B 1 39 ? 6.074 -15.688 -9.055 1 96.5 39 TYR B CA 1
ATOM 1684 C C . TYR B 1 39 ? 4.953 -16.219 -9.938 1 96.5 39 TYR B C 1
ATOM 1686 O O . TYR B 1 39 ? 4.773 -17.422 -10.07 1 96.5 39 TYR B O 1
ATOM 1694 N N . LEU B 1 40 ? 4.254 -15.344 -10.656 1 94.88 40 LEU B N 1
ATOM 1695 C CA . LEU B 1 40 ? 3.016 -15.703 -11.336 1 94.88 40 LEU B CA 1
ATOM 1696 C C . LEU B 1 40 ? 3.285 -16.109 -12.789 1 94.88 40 LEU B C 1
ATOM 1698 O O . LEU B 1 40 ? 2.4 -16 -13.641 1 94.88 40 LEU B O 1
ATOM 1702 N N . TYR B 1 41 ? 4.465 -16.406 -13.125 1 86.88 41 TYR B N 1
ATOM 1703 C CA . TYR B 1 41 ? 4.914 -16.984 -14.383 1 86.88 41 TYR B CA 1
ATOM 1704 C C . TYR B 1 41 ? 5.715 -18.25 -14.141 1 86.88 41 TYR B C 1
ATOM 1706 O O . TYR B 1 41 ? 6.133 -18.531 -13.016 1 86.88 41 TYR B O 1
ATOM 1714 N N . PRO B 1 42 ? 5.773 -19.031 -15.312 1 80.25 42 PRO B N 1
ATOM 1715 C CA . PRO B 1 42 ? 6.672 -20.172 -15.164 1 80.25 42 PRO B CA 1
ATOM 1716 C C . PRO B 1 42 ? 8.117 -19.766 -14.875 1 80.25 42 PRO B C 1
ATOM 1718 O O . PRO B 1 42 ? 8.508 -18.641 -15.18 1 80.25 42 PRO B O 1
ATOM 1721 N N . ASP B 1 43 ? 8.875 -20.609 -14.188 1 75.06 43 ASP B N 1
ATOM 1722 C CA . ASP B 1 43 ? 10.211 -20.297 -13.703 1 75.06 43 ASP B CA 1
ATOM 1723 C C . ASP B 1 43 ? 11.219 -20.25 -14.852 1 75.06 43 ASP B C 1
ATOM 1725 O O . ASP B 1 43 ? 12.391 -19.938 -14.641 1 75.06 43 ASP B O 1
ATOM 1729 N N . ASP B 1 44 ? 10.758 -20.375 -15.969 1 74.81 44 ASP B N 1
ATOM 1730 C CA . ASP B 1 44 ? 11.688 -20.375 -17.094 1 74.81 44 ASP B CA 1
ATOM 1731 C C . ASP B 1 44 ? 12.297 -19 -17.312 1 74.81 44 ASP B C 1
ATOM 1733 O O . ASP B 1 44 ? 13.391 -18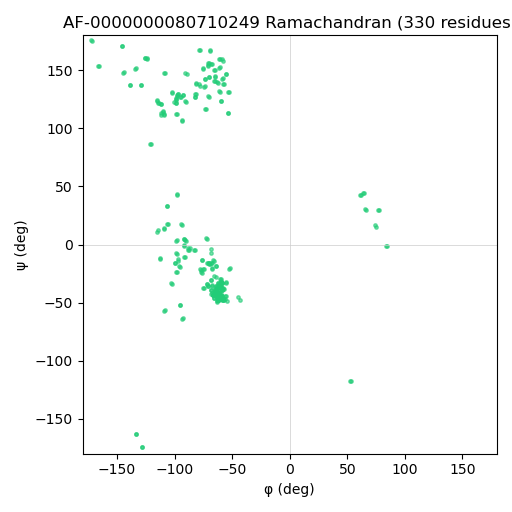.875 -17.875 1 74.81 44 ASP B O 1
ATOM 1737 N N . ASP B 1 45 ? 11.695 -18.031 -16.734 1 74.44 45 ASP B N 1
ATOM 1738 C CA . ASP B 1 45 ? 12.102 -16.656 -17.016 1 74.44 45 ASP B CA 1
ATOM 1739 C C . ASP B 1 45 ? 12.812 -16.031 -15.812 1 74.44 45 ASP B C 1
ATOM 1741 O O . ASP B 1 45 ? 13.148 -14.852 -15.82 1 74.44 45 ASP B O 1
ATOM 1745 N N . ILE B 1 46 ? 13.18 -16.891 -14.883 1 86.5 46 ILE B N 1
ATOM 1746 C CA . ILE B 1 46 ? 13.797 -16.312 -13.703 1 86.5 46 ILE B CA 1
ATOM 1747 C C . ILE B 1 46 ? 15.32 -16.406 -13.82 1 86.5 46 ILE B C 1
ATOM 1749 O O . ILE B 1 46 ? 15.859 -17.484 -14.086 1 86.5 46 ILE B O 1
ATOM 1753 N N . ASP B 1 47 ? 15.945 -15.32 -13.641 1 90.56 47 ASP B N 1
ATOM 1754 C CA . ASP B 1 47 ? 17.406 -15.234 -13.734 1 90.56 47 ASP B CA 1
ATOM 1755 C C . ASP B 1 47 ? 18.078 -16.031 -12.617 1 90.56 47 ASP B C 1
ATOM 1757 O O . ASP B 1 47 ? 17.594 -16.031 -11.477 1 90.56 47 ASP B O 1
ATOM 1761 N N . ALA B 1 48 ? 19.141 -16.672 -12.953 1 93.44 48 ALA B N 1
ATOM 1762 C CA . ALA B 1 48 ? 19.891 -17.484 -12 1 93.44 48 ALA B CA 1
ATOM 1763 C C . ALA B 1 48 ? 20.375 -16.641 -10.82 1 93.44 48 ALA B C 1
ATOM 1765 O O . ALA B 1 48 ? 20.469 -17.141 -9.695 1 93.44 48 ALA B O 1
ATOM 1766 N N . GLN B 1 49 ? 20.672 -15.43 -11.078 1 95.56 49 GLN B N 1
ATOM 1767 C CA . GLN B 1 49 ? 21.141 -14.539 -10.023 1 95.56 49 GLN B CA 1
ATOM 1768 C C . GLN B 1 49 ? 20.062 -14.312 -8.961 1 95.56 49 GLN B C 1
ATOM 1770 O O . GLN B 1 49 ? 20.359 -14.273 -7.766 1 95.56 49 GLN B O 1
ATOM 1775 N N . LEU B 1 50 ? 18.906 -14.156 -9.406 1 96.19 50 LEU B N 1
ATOM 1776 C CA . LEU B 1 50 ? 17.812 -13.992 -8.461 1 96.19 50 LEU B CA 1
ATOM 1777 C C . LEU B 1 50 ? 17.625 -15.258 -7.633 1 96.19 50 LEU B C 1
ATOM 1779 O O . LEU B 1 50 ? 17.453 -15.188 -6.414 1 96.19 50 LEU B O 1
ATOM 1783 N N . VAL B 1 51 ? 17.688 -16.375 -8.266 1 95.38 51 VAL B N 1
ATOM 1784 C CA . VAL B 1 51 ? 17.516 -17.656 -7.57 1 95.38 51 VAL B CA 1
ATOM 1785 C C . VAL B 1 51 ? 18.594 -17.797 -6.492 1 95.38 51 VAL B C 1
ATOM 1787 O O . VAL B 1 51 ? 18.281 -18.156 -5.352 1 95.38 51 VAL B O 1
ATOM 1790 N N . SER B 1 52 ? 19.781 -17.5 -6.84 1 97.31 52 SER B N 1
ATOM 1791 C CA . SER B 1 52 ? 20.891 -17.562 -5.895 1 97.31 52 SER B CA 1
ATOM 1792 C C . SER B 1 52 ? 20.672 -16.625 -4.715 1 97.31 52 SER B C 1
ATOM 1794 O O . SER B 1 52 ? 20.891 -17 -3.564 1 97.31 52 SER B O 1
ATOM 1796 N N . PHE B 1 53 ? 20.297 -15.43 -5.027 1 98 53 PHE B N 1
ATOM 1797 C CA . PHE B 1 53 ? 20.031 -14.438 -3.998 1 98 53 PHE B CA 1
ATOM 1798 C C . PHE B 1 53 ? 18.969 -14.953 -3.025 1 98 53 PHE B C 1
ATOM 1800 O O . PHE B 1 53 ? 19.141 -14.859 -1.809 1 98 53 PHE B O 1
ATOM 1807 N N . LEU B 1 54 ? 17.875 -15.5 -3.52 1 97.5 54 LEU B N 1
ATOM 1808 C CA . LEU B 1 54 ? 16.781 -15.992 -2.693 1 97.5 54 LEU B CA 1
ATOM 1809 C C . LEU B 1 54 ? 17.234 -17.156 -1.821 1 97.5 54 LEU B C 1
ATOM 1811 O O . LEU B 1 54 ? 16.859 -17.25 -0.651 1 97.5 54 LEU B O 1
ATOM 1815 N N . GLU B 1 55 ? 18.031 -18.016 -2.35 1 97.12 55 GLU B N 1
ATOM 1816 C CA . GLU B 1 55 ? 18.594 -19.125 -1.58 1 97.12 55 GLU B CA 1
ATOM 1817 C C . GLU B 1 55 ? 19.453 -18.609 -0.434 1 97.12 55 GLU B C 1
ATOM 1819 O O . GLU B 1 55 ? 19.344 -19.094 0.695 1 97.12 55 GLU B O 1
ATOM 1824 N N . ASP B 1 56 ? 20.234 -17.641 -0.745 1 97.94 56 ASP B N 1
ATOM 1825 C CA . ASP B 1 56 ? 21.125 -17.062 0.256 1 97.94 56 ASP B CA 1
ATOM 1826 C C . ASP B 1 56 ? 20.328 -16.438 1.4 1 97.94 56 ASP B C 1
ATOM 1828 O O . ASP B 1 56 ? 20.781 -16.438 2.549 1 97.94 56 ASP B O 1
ATOM 1832 N N . GLN B 1 57 ? 19.188 -15.906 1.092 1 97.88 57 GLN B N 1
ATOM 1833 C CA . GLN B 1 57 ? 18.359 -15.234 2.084 1 97.88 57 GLN B CA 1
ATOM 1834 C C . GLN B 1 57 ? 17.359 -16.203 2.711 1 97.88 57 GLN B C 1
ATOM 1836 O O . GLN B 1 57 ? 16.531 -15.797 3.537 1 97.88 57 GLN B O 1
ATOM 1841 N N . ASP B 1 58 ? 17.391 -17.438 2.285 1 98.25 58 ASP B N 1
ATOM 1842 C CA . ASP B 1 58 ? 16.469 -18.469 2.77 1 98.25 58 ASP B CA 1
ATOM 1843 C C . ASP B 1 58 ? 15.023 -18.094 2.451 1 98.25 58 ASP B C 1
ATOM 1845 O O . ASP B 1 58 ? 14.148 -18.172 3.32 1 98.25 58 ASP B O 1
ATOM 1849 N N . VAL B 1 59 ? 14.828 -17.609 1.26 1 98.5 59 VAL B N 1
ATOM 1850 C CA . VAL B 1 59 ? 13.5 -17.25 0.768 1 98.5 59 VAL B CA 1
ATOM 1851 C C . VAL B 1 59 ? 12.984 -18.344 -0.169 1 98.5 59 VAL B C 1
ATOM 1853 O O . VAL B 1 59 ? 13.688 -18.766 -1.088 1 98.5 59 VAL B O 1
ATOM 1856 N N . THR B 1 60 ? 11.766 -18.828 0.004 1 98 60 THR B N 1
ATOM 1857 C CA . THR B 1 60 ? 11.141 -19.828 -0.846 1 98 60 THR B CA 1
ATOM 1858 C C . THR B 1 60 ? 10.539 -19.188 -2.092 1 98 60 THR B C 1
ATOM 1860 O O . THR B 1 60 ? 9.781 -18.219 -1.994 1 98 60 THR B O 1
ATOM 1863 N N . LEU B 1 61 ? 10.906 -19.703 -3.217 1 96.56 61 LEU B N 1
ATOM 1864 C CA . LEU B 1 61 ? 10.328 -19.266 -4.48 1 96.56 61 LEU B CA 1
ATOM 1865 C C . LEU B 1 61 ? 9.234 -20.234 -4.938 1 96.56 61 LEU B C 1
ATOM 1867 O O . LEU B 1 61 ? 9.484 -21.422 -5.102 1 96.56 61 LEU B O 1
ATOM 1871 N N . VAL B 1 62 ? 8.062 -19.734 -5.121 1 96.06 62 VAL B N 1
ATOM 1872 C CA . VAL B 1 62 ? 6.938 -20.484 -5.652 1 96.06 62 VAL B CA 1
ATOM 1873 C C . VAL B 1 62 ? 6.574 -19.969 -7.043 1 96.06 62 VAL B C 1
ATOM 1875 O O . VAL B 1 62 ? 6.105 -18.844 -7.188 1 96.06 62 VAL B O 1
ATOM 1878 N N . SER B 1 63 ? 6.77 -20.75 -8.023 1 93.69 63 SER B N 1
ATOM 1879 C CA . SER B 1 63 ? 6.414 -20.391 -9.391 1 93.69 63 SER B CA 1
ATOM 1880 C C . SER B 1 63 ? 5.094 -21.031 -9.812 1 93.69 63 SER B C 1
ATOM 1882 O O . SER B 1 63 ? 4.938 -22.25 -9.742 1 93.69 63 SER B O 1
ATOM 1884 N N . LEU B 1 64 ? 4.074 -20.312 -10.227 1 90.81 64 LEU B N 1
ATOM 1885 C CA . LEU B 1 64 ? 2.732 -20.812 -10.508 1 90.81 64 LEU B CA 1
ATOM 1886 C C . LEU B 1 64 ? 2.406 -20.688 -11.992 1 90.81 64 LEU B C 1
ATOM 1888 O O . LEU B 1 64 ? 1.286 -21 -12.414 1 90.81 64 LEU B O 1
ATOM 1892 N N . GLY B 1 65 ? 3.352 -20.422 -12.883 1 77 65 GLY B N 1
ATOM 1893 C CA . GLY B 1 65 ? 3.064 -20.312 -14.305 1 77 65 GLY B CA 1
ATOM 1894 C C . GLY B 1 65 ? 2.92 -21.641 -15 1 77 65 GLY B C 1
ATOM 1895 O O . GLY B 1 65 ? 3.344 -22.672 -14.477 1 77 65 GLY B O 1
ATOM 1896 N N . GLU B 1 66 ? 1.868 -21.734 -15.938 1 67.06 66 GLU B N 1
ATOM 1897 C CA . GLU B 1 66 ? 1.729 -22.938 -16.75 1 67.06 66 GLU B CA 1
ATOM 1898 C C . GLU B 1 66 ? 2.842 -23.016 -17.797 1 67.06 66 GLU B C 1
ATOM 1900 O O . GLU B 1 66 ? 3.291 -22 -18.328 1 67.06 66 GLU B O 1
ATOM 1905 N N . HIS B 1 67 ? 3.498 -24.094 -17.828 1 61.31 67 HIS B N 1
ATOM 1906 C CA . HIS B 1 67 ? 4.562 -24.312 -18.797 1 61.31 67 HIS B CA 1
ATOM 1907 C C . HIS B 1 67 ? 4.004 -24.422 -20.219 1 61.31 67 HIS B C 1
ATOM 1909 O O . HIS B 1 67 ? 4.762 -24.438 -21.188 1 61.31 67 HIS B O 1
ATOM 1915 N N . ASP B 1 68 ? 2.711 -24.453 -20.359 1 57.03 68 ASP B N 1
ATOM 1916 C CA . ASP B 1 68 ? 2.213 -24.5 -21.734 1 57.03 68 ASP B CA 1
ATOM 1917 C C . ASP B 1 68 ? 2.396 -23.156 -22.438 1 57.03 68 ASP B C 1
ATOM 1919 O O . ASP B 1 68 ? 1.97 -22.125 -21.922 1 57.03 68 ASP B O 1
ATOM 1923 N N . ASP B 1 69 ? 3.215 -23.062 -23.531 1 56.22 69 ASP B N 1
ATOM 1924 C CA . ASP B 1 69 ? 3.738 -21.953 -24.297 1 56.22 69 ASP B CA 1
ATOM 1925 C C . ASP B 1 69 ? 2.646 -20.922 -24.594 1 56.22 69 ASP B C 1
ATOM 1927 O O . ASP B 1 69 ? 2.898 -19.719 -24.578 1 56.22 69 ASP B O 1
ATOM 1931 N N . LYS B 1 70 ? 1.464 -21.344 -25.016 1 54.25 70 LYS B N 1
ATOM 1932 C CA . LYS B 1 70 ? 0.425 -20.438 -25.5 1 54.25 70 LYS B CA 1
ATOM 1933 C C . LYS B 1 70 ? -0.188 -19.641 -24.344 1 54.25 70 LYS B C 1
ATOM 1935 O O . LYS B 1 70 ? -0.596 -18.484 -24.516 1 54.25 70 LYS B O 1
ATOM 1940 N N . ARG B 1 71 ? -0.297 -20.219 -23.172 1 54.09 71 ARG B N 1
ATOM 1941 C CA . ARG B 1 71 ? -0.98 -19.609 -22.047 1 54.09 71 ARG B CA 1
ATOM 1942 C C . ARG B 1 71 ? -0.025 -18.734 -21.234 1 54.09 71 ARG B C 1
ATOM 1944 O O . ARG B 1 71 ? -0.46 -17.922 -20.406 1 54.09 71 ARG B O 1
ATOM 1951 N N . ASN B 1 72 ? 1.213 -18.781 -21.641 1 58 72 ASN B N 1
ATOM 1952 C CA . ASN B 1 72 ? 2.217 -18.078 -20.844 1 58 72 ASN B CA 1
ATOM 1953 C C . ASN B 1 72 ? 2.668 -16.797 -21.531 1 58 72 ASN B C 1
ATOM 1955 O O . ASN B 1 72 ? 3.77 -16.312 -21.281 1 58 72 ASN B O 1
ATOM 1959 N N . LYS B 1 73 ? 1.78 -16.422 -22.5 1 59.5 73 LYS B N 1
ATOM 1960 C CA . LYS B 1 73 ? 2.109 -15.148 -23.156 1 59.5 73 LYS B CA 1
ATOM 1961 C C . LYS B 1 73 ? 1.811 -13.969 -22.234 1 59.5 73 LYS B C 1
ATOM 1963 O O . LYS B 1 73 ? 0.799 -13.961 -21.531 1 59.5 73 LYS B O 1
ATOM 1968 N N . SER B 1 74 ? 2.697 -13.109 -22.219 1 58.25 74 SER B N 1
ATOM 1969 C CA . SER B 1 74 ? 2.65 -11.953 -21.328 1 58.25 74 SER B CA 1
ATOM 1970 C C . SER B 1 74 ? 1.324 -11.211 -21.453 1 58.25 74 SER B C 1
ATOM 1972 O O . SER B 1 74 ? 0.887 -10.547 -20.516 1 58.25 74 SER B O 1
ATOM 1974 N N . TRP B 1 75 ? 0.639 -11.453 -22.625 1 63.25 75 TRP B N 1
ATOM 1975 C CA . TRP B 1 75 ? -0.584 -10.688 -22.859 1 63.25 75 TRP B CA 1
ATOM 1976 C C . TRP B 1 75 ? -1.813 -11.508 -22.469 1 63.25 75 TRP B C 1
ATOM 1978 O O . TRP B 1 75 ? -2.92 -10.969 -22.375 1 63.25 75 TRP B O 1
ATOM 1988 N N . ALA B 1 76 ? -1.506 -12.789 -22.172 1 70.62 76 ALA B N 1
ATOM 1989 C CA . ALA B 1 76 ? -2.648 -13.633 -21.844 1 70.62 76 ALA B CA 1
ATOM 1990 C C . ALA B 1 76 ? -3.09 -13.438 -20.391 1 70.62 76 ALA B C 1
ATOM 1992 O O . ALA B 1 76 ? -2.256 -13.25 -19.5 1 70.62 76 ALA B O 1
ATOM 1993 N N . PRO B 1 77 ? -4.426 -13.383 -20.156 1 76.06 77 PRO B N 1
ATOM 1994 C CA . PRO B 1 77 ? -4.934 -13.305 -18.781 1 76.06 77 PRO B CA 1
ATOM 1995 C C . PRO B 1 77 ? -4.484 -14.469 -17.922 1 76.06 77 PRO B C 1
ATOM 1997 O O . PRO B 1 77 ? -4.234 -15.57 -18.422 1 76.06 77 PRO B O 1
ATOM 2000 N N . VAL B 1 78 ? -4.219 -14.133 -16.672 1 81.75 78 VAL B N 1
ATOM 2001 C CA . VAL B 1 78 ? -3.869 -15.164 -15.703 1 81.75 78 VAL B CA 1
ATOM 2002 C C . VAL B 1 78 ? -5.031 -16.141 -15.555 1 81.75 78 VAL B C 1
ATOM 2004 O O . VAL B 1 78 ? -6.195 -15.734 -15.516 1 81.75 78 VAL B O 1
ATOM 2007 N N . GLY B 1 79 ? -4.727 -17.375 -15.609 1 87.94 79 GLY B N 1
ATOM 2008 C CA . GLY B 1 79 ? -5.746 -18.406 -15.477 1 87.94 79 GLY B CA 1
ATOM 2009 C C . GLY B 1 79 ? -6.285 -18.516 -14.062 1 87.94 79 GLY B C 1
ATOM 2010 O O . GLY B 1 79 ? -5.598 -18.188 -13.102 1 87.94 79 GLY B O 1
ATOM 2011 N N . GLU B 1 80 ? -7.527 -19 -13.898 1 93.12 80 GLU B N 1
ATOM 2012 C CA . GLU B 1 80 ? -8.195 -19.172 -12.617 1 93.12 80 GLU B CA 1
ATOM 2013 C C . GLU B 1 80 ? -7.391 -20.062 -11.688 1 93.12 80 GLU B C 1
ATOM 2015 O O . GLU B 1 80 ? -7.297 -19.812 -10.484 1 93.12 80 GLU B O 1
ATOM 2020 N N . GLU B 1 81 ? -6.812 -21.047 -12.227 1 93.19 81 GLU B N 1
ATOM 2021 C CA . GLU B 1 81 ? -6.047 -22 -11.43 1 93.19 81 GLU B CA 1
ATOM 2022 C C . GLU B 1 81 ? -4.84 -21.328 -10.781 1 93.19 81 GLU B C 1
ATOM 2024 O O . GLU B 1 81 ? -4.488 -21.641 -9.641 1 93.19 81 GLU B O 1
ATOM 2029 N N . ILE B 1 82 ? -4.188 -20.484 -11.469 1 94.38 82 ILE B N 1
ATOM 2030 C CA . ILE B 1 82 ? -3.018 -19.766 -10.961 1 94.38 82 ILE B CA 1
ATOM 2031 C C . ILE B 1 82 ? -3.438 -18.797 -9.859 1 94.38 82 ILE B C 1
ATOM 2033 O O . ILE B 1 82 ? -2.779 -18.703 -8.82 1 94.38 82 ILE B O 1
ATOM 2037 N N . VAL B 1 83 ? -4.547 -18.125 -10.07 1 96.88 83 VAL B N 1
ATOM 2038 C CA . VAL B 1 83 ? -5.062 -17.172 -9.086 1 96.88 83 VAL B CA 1
ATOM 2039 C C . VAL B 1 83 ? -5.414 -17.922 -7.797 1 96.88 83 VAL B C 1
ATOM 2041 O O . VAL B 1 83 ? -5.047 -17.484 -6.703 1 96.88 83 VAL B O 1
ATOM 2044 N N . LEU B 1 84 ? -6.055 -19.062 -7.961 1 97 84 LEU B N 1
ATOM 2045 C CA . LEU B 1 84 ? -6.441 -19.844 -6.797 1 97 84 LEU B CA 1
ATOM 2046 C C . LEU B 1 84 ? -5.211 -20.344 -6.047 1 97 84 LEU B C 1
ATOM 2048 O O . LEU B 1 84 ? -5.156 -20.266 -4.816 1 97 84 LEU B O 1
ATOM 2052 N N . ALA B 1 85 ? -4.25 -20.797 -6.762 1 96.56 85 ALA B N 1
ATOM 2053 C CA . ALA B 1 85 ? -3.025 -21.297 -6.133 1 96.56 85 ALA B CA 1
ATOM 2054 C C . ALA B 1 85 ? -2.305 -20.172 -5.387 1 96.56 85 ALA B C 1
ATOM 2056 O O . ALA B 1 85 ? -1.804 -20.375 -4.281 1 96.56 85 ALA B O 1
ATOM 2057 N N . ALA B 1 86 ? -2.223 -19.031 -5.957 1 97.94 86 ALA B N 1
ATOM 2058 C CA . ALA B 1 86 ? -1.597 -17.875 -5.316 1 97.94 86 ALA B CA 1
ATOM 2059 C C . ALA B 1 86 ? -2.342 -17.484 -4.043 1 97.94 86 ALA B C 1
ATOM 2061 O O . ALA B 1 86 ? -1.729 -17.297 -2.992 1 97.94 86 ALA B O 1
ATOM 2062 N N . LEU B 1 87 ? -3.672 -17.406 -4.164 1 98.38 87 LEU B N 1
ATOM 2063 C CA . LEU B 1 87 ? -4.484 -17 -3.021 1 98.38 87 LEU B CA 1
ATOM 2064 C C . LEU B 1 87 ? -4.371 -18 -1.886 1 98.38 87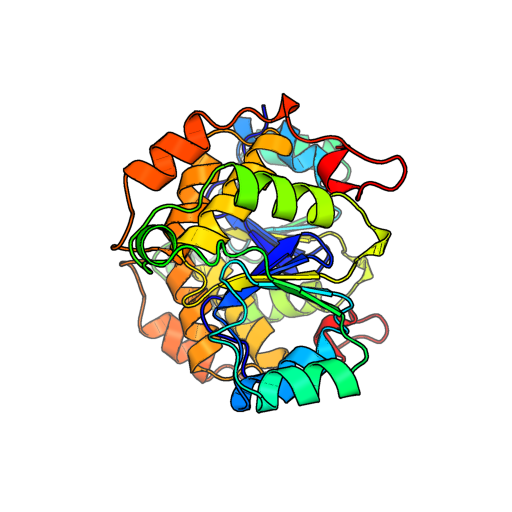 LEU B C 1
ATOM 2066 O O . LEU B 1 87 ? -4.344 -17.625 -0.712 1 98.38 87 LEU B O 1
ATOM 2070 N N . GLU B 1 88 ? -4.297 -19.234 -2.201 1 97.12 88 GLU B N 1
ATOM 2071 C CA . GLU B 1 88 ? -4.168 -20.266 -1.174 1 97.12 88 GLU B CA 1
ATOM 2072 C C . GLU B 1 88 ? -2.881 -20.078 -0.373 1 97.12 88 GLU B C 1
ATOM 2074 O O . GLU B 1 88 ? -2.846 -20.359 0.827 1 97.12 88 GLU B O 1
ATOM 2079 N N . ARG B 1 89 ? -1.84 -19.625 -1.01 1 97.25 89 ARG B N 1
ATOM 2080 C CA . ARG B 1 89 ? -0.593 -19.328 -0.305 1 97.25 89 ARG B CA 1
ATOM 2081 C C . ARG B 1 89 ? -0.7 -18.047 0.497 1 97.25 89 ARG B C 1
ATOM 2083 O O . ARG B 1 89 ? -0.218 -17.969 1.629 1 97.25 89 ARG B O 1
ATOM 2090 N N . ILE B 1 90 ? -1.382 -17.062 -0.018 1 98.38 90 ILE B N 1
ATOM 2091 C CA . ILE B 1 90 ? -1.506 -15.734 0.582 1 98.38 90 ILE B CA 1
ATOM 2092 C C . ILE B 1 90 ? -2.336 -15.828 1.86 1 98.38 90 ILE B C 1
ATOM 2094 O O . ILE B 1 90 ? -2.072 -15.109 2.83 1 98.38 90 ILE B O 1
ATOM 2098 N N . VAL B 1 91 ? -3.273 -16.766 1.912 1 98.06 91 VAL B N 1
ATOM 2099 C CA . VAL B 1 91 ? -4.18 -16.797 3.057 1 98.06 91 VAL B CA 1
ATOM 2100 C C . VAL B 1 91 ? -3.617 -17.703 4.145 1 98.06 91 VAL B C 1
ATOM 2102 O O . VAL B 1 91 ? -4.27 -17.938 5.16 1 98.06 91 VAL B O 1
ATOM 2105 N N . ASP B 1 92 ? -2.42 -18.234 3.975 1 97.5 92 ASP B N 1
ATOM 2106 C CA . ASP B 1 92 ? -1.741 -19.062 4.969 1 97.5 92 ASP B CA 1
ATOM 2107 C C . ASP B 1 92 ? -0.557 -18.328 5.582 1 97.5 92 ASP B C 1
ATOM 2109 O O . ASP B 1 92 ? 0.47 -18.125 4.93 1 97.5 92 ASP B O 1
ATOM 2113 N N . SER B 1 93 ? -0.663 -17.984 6.832 1 97.19 93 SER B N 1
ATOM 2114 C CA . SER B 1 93 ? 0.275 -17.094 7.496 1 97.19 93 SER B CA 1
ATOM 2115 C C . SER B 1 93 ? 1.652 -17.734 7.633 1 97.19 93 SER B C 1
ATOM 2117 O O . SER B 1 93 ? 2.641 -17.031 7.887 1 97.19 93 SER B O 1
ATOM 2119 N N . VAL B 1 94 ? 1.792 -18.984 7.484 1 97.38 94 VAL B N 1
ATOM 2120 C CA . VAL B 1 94 ? 3.064 -19.672 7.676 1 97.38 94 VAL B CA 1
ATOM 2121 C C . VAL B 1 94 ? 4.059 -19.234 6.605 1 97.38 94 VAL B C 1
ATOM 2123 O O . VAL B 1 94 ? 5.273 -19.344 6.789 1 97.38 94 VAL B O 1
ATOM 2126 N N . HIS B 1 95 ? 3.549 -18.562 5.562 1 98.12 95 HIS B N 1
ATOM 2127 C CA . HIS B 1 95 ? 4.398 -18.203 4.434 1 98.12 95 HIS B CA 1
ATOM 2128 C C . HIS B 1 95 ? 4.859 -16.75 4.539 1 98.12 95 HIS B C 1
ATOM 2130 O O . HIS B 1 95 ? 5.582 -16.25 3.672 1 98.12 95 HIS B O 1
ATOM 2136 N N . TYR B 1 96 ? 4.527 -16.062 5.586 1 98.25 96 TYR B N 1
ATOM 2137 C CA . TYR B 1 96 ? 4.754 -14.625 5.68 1 98.25 96 TYR B CA 1
ATOM 2138 C C . TYR B 1 96 ? 6.129 -14.32 6.27 1 98.25 96 TYR B C 1
ATOM 2140 O O . TYR B 1 96 ? 6.625 -15.07 7.117 1 98.25 96 TYR B O 1
ATOM 2148 N N . PRO B 1 97 ? 6.641 -13.219 5.762 1 98.56 97 PRO B N 1
ATOM 2149 C CA . PRO B 1 97 ? 6.211 -12.211 4.793 1 98.56 97 PRO B CA 1
ATOM 2150 C C . PRO B 1 97 ? 6.301 -12.703 3.35 1 98.56 97 PRO B C 1
ATOM 2152 O O . PRO B 1 97 ? 7.148 -13.547 3.033 1 98.56 97 PRO B O 1
ATOM 2155 N N . VAL B 1 98 ? 5.402 -12.148 2.453 1 98.81 98 VAL B N 1
ATOM 2156 C CA . VAL B 1 98 ? 5.242 -12.664 1.098 1 98.81 98 VAL B CA 1
ATOM 2157 C C . VAL B 1 98 ? 5.352 -11.523 0.092 1 98.81 98 VAL B C 1
ATOM 2159 O O . VAL B 1 98 ? 4.816 -10.43 0.319 1 98.81 98 VAL B O 1
ATOM 2162 N N . LEU B 1 99 ? 6.039 -11.719 -0.991 1 98.88 99 LEU B N 1
ATOM 2163 C CA . LEU B 1 99 ? 6.02 -10.852 -2.162 1 98.88 99 LEU B CA 1
ATOM 2164 C C . LEU B 1 99 ? 5.363 -11.555 -3.348 1 98.88 99 LEU B C 1
ATOM 2166 O O . LEU B 1 99 ? 5.773 -12.648 -3.734 1 98.88 99 LEU B O 1
ATOM 2170 N N . ILE B 1 100 ? 4.305 -10.969 -3.869 1 98.75 100 ILE B N 1
ATOM 2171 C CA . ILE B 1 100 ? 3.686 -11.438 -5.105 1 98.75 100 ILE B CA 1
ATOM 2172 C C . ILE B 1 100 ? 4.277 -10.688 -6.293 1 98.75 100 ILE B C 1
ATOM 2174 O O . ILE B 1 100 ? 4.332 -9.453 -6.293 1 98.75 100 ILE B O 1
ATOM 2178 N N . THR B 1 101 ? 4.723 -11.438 -7.297 1 97.25 101 THR B N 1
ATOM 2179 C CA . THR B 1 101 ? 5.395 -10.75 -8.391 1 97.25 101 THR B CA 1
ATOM 2180 C C . THR B 1 101 ? 5.078 -11.422 -9.727 1 97.25 101 THR B C 1
ATOM 2182 O O . THR B 1 101 ? 4.832 -12.625 -9.773 1 97.25 101 THR B O 1
ATOM 2185 N N . CYS B 1 102 ? 5.039 -10.648 -10.773 1 94.62 102 CYS B N 1
ATOM 2186 C CA . CYS B 1 102 ? 5.086 -11.086 -12.172 1 94.62 102 CYS B CA 1
ATOM 2187 C C . CYS B 1 102 ? 6.07 -10.242 -12.969 1 94.62 102 CYS B C 1
ATOM 2189 O O . CYS B 1 102 ? 6.961 -9.609 -12.398 1 94.62 102 CYS B O 1
ATOM 2191 N N . ASN B 1 103 ? 5.973 -10.273 -14.289 1 91.88 103 ASN B N 1
ATOM 2192 C CA . ASN B 1 103 ? 6.965 -9.578 -15.102 1 91.88 103 ASN B CA 1
ATOM 2193 C C . ASN B 1 103 ? 6.934 -8.07 -14.844 1 91.88 103 ASN B C 1
ATOM 2195 O O . ASN B 1 103 ? 7.961 -7.469 -14.539 1 91.88 103 ASN B O 1
ATOM 2199 N N . THR B 1 104 ? 5.762 -7.453 -14.875 1 93.62 104 THR B N 1
ATOM 2200 C CA . THR B 1 104 ? 5.672 -6 -14.789 1 93.62 104 THR B CA 1
ATOM 2201 C C . THR B 1 104 ? 5.004 -5.574 -13.484 1 93.62 104 THR B C 1
ATOM 2203 O O . THR B 1 104 ? 5.008 -4.395 -13.133 1 93.62 104 THR B O 1
ATOM 2206 N N . GLY B 1 105 ? 4.402 -6.488 -12.758 1 96 105 GLY B N 1
ATOM 2207 C CA . GLY B 1 105 ? 3.703 -6.168 -11.523 1 96 105 GLY B CA 1
ATOM 2208 C C . GLY B 1 105 ? 2.367 -5.488 -11.758 1 96 105 GLY B C 1
ATOM 2209 O O . GLY B 1 105 ? 1.782 -4.922 -10.836 1 96 105 GLY B O 1
ATOM 2210 N N . LYS B 1 106 ? 1.857 -5.551 -12.984 1 95.94 106 LYS B N 1
ATOM 2211 C CA . LYS B 1 106 ? 0.682 -4.758 -13.32 1 95.94 106 LYS B CA 1
ATOM 2212 C C . LYS B 1 106 ? -0.553 -5.641 -13.484 1 95.94 106 LYS B C 1
ATOM 2214 O O . LYS B 1 106 ? -1.529 -5.492 -12.75 1 95.94 106 LYS B O 1
ATOM 2219 N N . HIS B 1 107 ? -0.532 -6.637 -14.359 1 94.19 107 HIS B N 1
ATOM 2220 C CA . HIS B 1 107 ? -1.738 -7.332 -14.789 1 94.19 107 HIS B CA 1
ATOM 2221 C C . HIS B 1 107 ? -1.99 -8.57 -13.938 1 94.19 107 HIS B C 1
ATOM 2223 O O . HIS B 1 107 ? -2.967 -8.625 -13.188 1 94.19 107 HIS B O 1
ATOM 2229 N N . ARG B 1 108 ? -1.033 -9.555 -14.031 1 94.81 108 ARG B N 1
ATOM 2230 C CA . ARG B 1 108 ? -1.251 -10.781 -13.281 1 94.81 108 ARG B CA 1
ATOM 2231 C C . ARG B 1 108 ? -1.223 -10.523 -11.781 1 94.81 108 ARG B C 1
ATOM 2233 O O . ARG B 1 108 ? -2.121 -10.953 -11.047 1 94.81 108 ARG B O 1
ATOM 2240 N N . THR B 1 109 ? -0.202 -9.758 -11.336 1 97.25 109 THR B N 1
ATOM 2241 C CA . THR B 1 109 ? -0.119 -9.375 -9.93 1 97.25 109 THR B CA 1
ATOM 2242 C C . THR B 1 109 ? -1.365 -8.609 -9.5 1 97.25 109 THR B C 1
ATOM 2244 O O . THR B 1 109 ? -1.957 -8.906 -8.461 1 97.25 109 THR B O 1
ATOM 2247 N N . GLY B 1 110 ? -1.756 -7.629 -10.344 1 97.94 110 GLY B N 1
ATOM 2248 C CA . GLY B 1 110 ? -2.945 -6.844 -10.055 1 97.94 110 GLY B CA 1
ATOM 2249 C C . GLY B 1 110 ? -4.199 -7.684 -9.93 1 97.94 110 GLY B C 1
ATOM 2250 O O . GLY B 1 110 ? -5.043 -7.434 -9.062 1 97.94 110 GLY B O 1
ATOM 2251 N N . THR B 1 111 ? -4.332 -8.672 -10.758 1 97.81 111 THR B N 1
ATOM 2252 C CA . THR B 1 111 ? -5.504 -9.539 -10.742 1 97.81 111 THR B CA 1
ATOM 2253 C C . THR B 1 111 ? -5.559 -10.352 -9.453 1 97.81 111 THR B C 1
ATOM 2255 O O . THR B 1 111 ? -6.609 -10.461 -8.82 1 97.81 111 THR B O 1
ATOM 2258 N N . VAL B 1 112 ? -4.453 -10.898 -9.023 1 98.5 112 VAL B N 1
ATOM 2259 C CA . VAL B 1 112 ? -4.406 -11.672 -7.785 1 98.5 112 VAL B CA 1
ATOM 2260 C C . VAL B 1 112 ? -4.773 -10.781 -6.602 1 98.5 112 VAL B C 1
ATOM 2262 O O . VAL B 1 112 ? -5.594 -11.164 -5.762 1 98.5 112 VAL B O 1
ATOM 2265 N N . VAL B 1 113 ? -4.176 -9.609 -6.531 1 98.81 113 VAL B N 1
ATOM 2266 C CA . VAL B 1 113 ? -4.449 -8.672 -5.445 1 98.81 113 VAL B CA 1
ATOM 2267 C C . VAL B 1 113 ? -5.926 -8.273 -5.461 1 98.81 113 VAL B C 1
ATOM 2269 O O . VAL B 1 113 ? -6.562 -8.195 -4.41 1 98.81 113 VAL B O 1
ATOM 2272 N N . ALA B 1 114 ? -6.441 -8.047 -6.68 1 98.75 114 ALA B N 1
ATOM 2273 C CA . ALA B 1 114 ? -7.848 -7.676 -6.805 1 98.75 114 ALA B CA 1
ATOM 2274 C C . ALA B 1 114 ? -8.758 -8.789 -6.305 1 98.75 114 ALA B C 1
ATOM 2276 O O . ALA B 1 114 ? -9.75 -8.531 -5.617 1 98.75 114 ALA B O 1
ATOM 2277 N N . CYS B 1 115 ? -8.469 -9.969 -6.594 1 98.56 115 CYS B N 1
ATOM 2278 C CA . CYS B 1 115 ? -9.266 -11.102 -6.121 1 98.56 115 CYS B CA 1
ATOM 2279 C C . CYS B 1 115 ? -9.141 -11.258 -4.609 1 98.56 115 CYS B C 1
ATOM 2281 O O . CYS B 1 115 ? -10.094 -11.664 -3.941 1 98.56 115 CYS B O 1
ATOM 2283 N N . LEU B 1 116 ? -7.98 -10.984 -4.062 1 98.69 116 LEU B N 1
ATOM 2284 C CA . LEU B 1 116 ? -7.836 -10.938 -2.611 1 98.69 116 LEU B CA 1
ATOM 2285 C C . LEU B 1 116 ? -8.773 -9.891 -2.01 1 98.69 116 LEU B C 1
ATOM 2287 O O . LEU B 1 116 ? -9.422 -10.148 -0.989 1 98.69 116 LEU B O 1
ATOM 2291 N N . ARG B 1 117 ? -8.852 -8.656 -2.65 1 98.56 117 ARG B N 1
ATOM 2292 C CA . ARG B 1 117 ? -9.75 -7.617 -2.156 1 98.56 117 ARG B CA 1
ATOM 2293 C C . ARG B 1 117 ? -11.195 -8.086 -2.168 1 98.56 117 ARG B C 1
ATOM 2295 O O . ARG B 1 117 ? -11.969 -7.75 -1.269 1 98.56 117 ARG B O 1
ATOM 2302 N N . LYS B 1 118 ? -11.547 -8.875 -3.195 1 97.75 118 LYS B N 1
ATOM 2303 C CA . LYS B 1 118 ? -12.891 -9.453 -3.211 1 97.75 118 LYS B CA 1
ATOM 2304 C C . LYS B 1 118 ? -13.102 -10.383 -2.02 1 97.75 118 LYS B C 1
ATOM 2306 O O . LYS B 1 118 ? -14.148 -10.344 -1.378 1 97.75 118 LYS B O 1
ATOM 2311 N N . LEU B 1 119 ? -12.156 -11.203 -1.835 1 97.5 119 LEU B N 1
ATOM 2312 C CA . LEU B 1 119 ? -12.211 -12.094 -0.683 1 97.5 119 LEU B CA 1
ATOM 2313 C C . LEU B 1 119 ? -12.375 -11.305 0.611 1 97.5 119 LEU B C 1
ATOM 2315 O O . LEU B 1 119 ? -13.039 -11.766 1.542 1 97.5 119 LEU B O 1
ATOM 2319 N N . GLN B 1 120 ? -11.812 -10.125 0.659 1 97.38 120 GLN B N 1
ATOM 2320 C CA . GLN B 1 120 ? -11.891 -9.234 1.81 1 97.38 120 GLN B CA 1
ATOM 2321 C C . GLN B 1 120 ? -13.195 -8.445 1.803 1 97.38 120 GLN B C 1
ATOM 2323 O O . GLN B 1 120 ? -13.391 -7.547 2.631 1 97.38 120 GLN B O 1
ATOM 2328 N N . ARG B 1 121 ? -13.984 -8.594 0.749 1 97.12 121 ARG B N 1
ATOM 2329 C CA . ARG B 1 121 ? -15.336 -8.055 0.628 1 97.12 121 ARG B CA 1
ATOM 2330 C C . ARG B 1 121 ? -15.297 -6.562 0.324 1 97.12 121 ARG B C 1
ATOM 2332 O O . ARG B 1 121 ? -16.188 -5.82 0.74 1 97.12 121 ARG B O 1
ATOM 2339 N N . TRP B 1 122 ? -14.25 -6.109 -0.358 1 98.06 122 TRP B N 1
ATOM 2340 C CA . TRP B 1 122 ? -14.281 -4.75 -0.89 1 98.06 122 TRP B CA 1
ATOM 2341 C C . TRP B 1 122 ? -15.352 -4.605 -1.964 1 98.06 122 TRP B C 1
ATOM 2343 O O . TRP B 1 122 ? -15.648 -5.559 -2.688 1 98.06 122 TRP B O 1
ATOM 2353 N N . ASN B 1 123 ? -15.875 -3.436 -2.074 1 97.88 123 ASN B N 1
ATOM 2354 C CA . ASN B 1 123 ? -16.75 -3.188 -3.215 1 97.88 123 ASN B CA 1
ATOM 2355 C C . ASN B 1 123 ? -15.969 -3.131 -4.523 1 97.88 123 ASN B C 1
ATOM 2357 O O . ASN B 1 123 ? -14.789 -2.779 -4.527 1 97.88 123 ASN B O 1
ATOM 2361 N N . LEU B 1 124 ? -16.609 -3.393 -5.633 1 98 124 LEU B N 1
ATOM 2362 C CA . LEU B 1 124 ? -15.953 -3.578 -6.926 1 98 124 LEU B CA 1
ATOM 2363 C C . LEU B 1 124 ? -15.289 -2.285 -7.387 1 98 124 LEU B C 1
ATOM 2365 O O . LEU B 1 124 ? -14.18 -2.309 -7.93 1 98 124 LEU B O 1
ATOM 2369 N N . THR B 1 125 ? -15.922 -1.141 -7.188 1 97.81 125 THR B N 1
ATOM 2370 C CA . THR B 1 125 ? -15.375 0.131 -7.641 1 97.81 125 THR B CA 1
ATOM 2371 C C . THR B 1 125 ? -14.016 0.395 -6.992 1 97.81 125 THR B C 1
ATOM 2373 O O . THR B 1 125 ? -13.078 0.823 -7.664 1 97.81 125 THR B O 1
ATOM 2376 N N . SER B 1 126 ? -13.898 0.121 -5.691 1 98.19 126 SER B N 1
ATOM 2377 C CA . SER B 1 126 ? -12.641 0.312 -4.984 1 98.19 126 SER B CA 1
ATOM 2378 C C . SER B 1 126 ? -11.586 -0.686 -5.453 1 98.19 126 SER B C 1
ATOM 2380 O O . SER B 1 126 ? -10.406 -0.348 -5.559 1 98.19 126 SER B O 1
ATOM 2382 N N . ILE B 1 127 ? -12.023 -1.913 -5.699 1 98.5 127 ILE B N 1
ATOM 2383 C CA . ILE B 1 127 ? -11.117 -2.939 -6.203 1 98.5 127 ILE B CA 1
ATOM 2384 C C . ILE B 1 127 ? -10.523 -2.496 -7.539 1 98.5 127 ILE B C 1
ATOM 2386 O O . ILE B 1 127 ? -9.305 -2.547 -7.73 1 98.5 127 ILE B O 1
ATOM 2390 N N . PHE B 1 128 ? -11.352 -1.997 -8.398 1 97.88 128 PHE B N 1
ATOM 2391 C CA . PHE B 1 128 ? -10.891 -1.586 -9.719 1 97.88 128 PHE B CA 1
ATOM 2392 C C . PHE B 1 128 ? -10.039 -0.327 -9.633 1 97.88 128 PHE B C 1
ATOM 2394 O O . PHE B 1 128 ? -9.086 -0.16 -10.398 1 97.88 128 PHE B O 1
ATOM 2401 N N . GLU B 1 129 ? -10.406 0.54 -8.727 1 97.06 129 GLU B N 1
ATOM 2402 C CA . GLU B 1 129 ? -9.578 1.729 -8.531 1 97.06 129 GLU B CA 1
ATOM 2403 C C . GLU B 1 129 ? -8.141 1.352 -8.172 1 97.06 129 GLU B C 1
ATOM 2405 O O . GLU B 1 129 ? -7.195 1.897 -8.742 1 97.06 129 GLU B O 1
ATOM 2410 N N . GLU B 1 130 ? -8.008 0.461 -7.242 1 98 130 GLU B N 1
ATOM 2411 C CA . GLU B 1 130 ? -6.672 0.022 -6.855 1 98 130 GLU B CA 1
ATOM 2412 C C . GLU B 1 130 ? -5.969 -0.683 -8.016 1 98 130 GLU B C 1
ATOM 2414 O O . GLU B 1 130 ? -4.789 -0.44 -8.266 1 98 130 GLU B O 1
ATOM 2419 N N . TYR B 1 131 ? -6.668 -1.55 -8.711 1 97.81 131 TYR B N 1
ATOM 2420 C CA . TYR B 1 131 ? -6.113 -2.252 -9.867 1 97.81 131 TYR B CA 1
ATOM 2421 C C . TYR B 1 131 ? -5.582 -1.267 -10.898 1 97.81 131 TYR B C 1
ATOM 2423 O O . TYR B 1 131 ? -4.449 -1.399 -11.367 1 97.81 131 TYR B O 1
ATOM 2431 N N . ARG B 1 132 ? -6.332 -0.274 -11.141 1 96.75 132 ARG B N 1
ATOM 2432 C CA . ARG B 1 132 ? -6.027 0.678 -12.211 1 96.75 132 ARG B CA 1
ATOM 2433 C C . ARG B 1 132 ? -4.887 1.603 -11.805 1 96.75 132 ARG B C 1
ATOM 2435 O O . ARG B 1 132 ? -4.219 2.184 -12.664 1 96.75 132 ARG B O 1
ATOM 2442 N N . ARG B 1 133 ? -4.613 1.762 -10.5 1 95.81 133 ARG B N 1
ATOM 2443 C CA . ARG B 1 133 ? -3.473 2.551 -10.047 1 95.81 133 ARG B CA 1
ATOM 2444 C C . ARG B 1 133 ? -2.164 1.978 -10.578 1 95.81 133 ARG B C 1
ATOM 2446 O O . ARG B 1 133 ? -1.222 2.723 -10.859 1 95.81 133 ARG B O 1
ATOM 2453 N N . PHE B 1 134 ? -2.141 0.738 -10.781 1 96.69 134 PHE B N 1
ATOM 2454 C CA . PHE B 1 134 ? -0.896 0.092 -11.18 1 96.69 134 PHE B CA 1
ATOM 2455 C C . PHE B 1 134 ? -0.85 -0.117 -12.688 1 96.69 134 PHE B C 1
ATOM 2457 O O . PHE B 1 134 ? 0.23 -0.235 -13.266 1 96.69 134 PHE B O 1
ATOM 2464 N N . THR B 1 135 ? -2.01 -0.162 -13.297 1 93.44 135 THR B N 1
ATOM 2465 C CA . THR B 1 135 ? -2.033 -0.456 -14.727 1 93.44 135 THR B CA 1
ATOM 2466 C C . THR B 1 135 ? -2.084 0.832 -15.539 1 93.44 135 THR B C 1
ATOM 2468 O O . THR B 1 135 ? -1.755 0.833 -16.734 1 93.44 135 THR B O 1
ATOM 2471 N N . LYS B 1 136 ? -2.506 1.929 -14.867 1 86.31 136 LYS B N 1
ATOM 2472 C CA . LYS B 1 136 ? -2.598 3.23 -15.523 1 86.31 136 LYS B CA 1
ATOM 2473 C C . LYS B 1 136 ? -3.432 3.146 -16.797 1 86.31 136 LYS B C 1
ATOM 2475 O O . LYS B 1 136 ? -4.602 2.766 -16.75 1 86.31 136 LYS B O 1
ATOM 2480 N N . HIS B 1 137 ? -2.812 3.43 -18 1 81.75 137 HIS B N 1
ATOM 2481 C CA . HIS B 1 137 ? -3.566 3.488 -19.25 1 81.75 137 HIS B CA 1
ATOM 2482 C C . HIS B 1 137 ? -3.602 2.127 -19.938 1 81.75 137 HIS B C 1
ATOM 2484 O O . HIS B 1 137 ? -4.242 1.97 -20.969 1 81.75 137 HIS B O 1
ATOM 2490 N N . LYS B 1 138 ? -3.086 1.113 -19.391 1 86.12 138 LYS B N 1
ATOM 2491 C CA . LYS B 1 138 ? -2.994 -0.204 -20.016 1 86.12 138 LYS B CA 1
ATOM 2492 C C . LYS B 1 138 ? -3.986 -1.179 -19.391 1 86.12 138 LYS B C 1
ATOM 2494 O O . LYS B 1 138 ? -3.707 -2.375 -19.281 1 86.12 138 LYS B O 1
ATOM 2499 N N . VAL B 1 139 ? -5.109 -0.665 -18.984 1 86.12 139 VAL B N 1
ATOM 2500 C CA . VAL B 1 139 ? -6.125 -1.509 -18.359 1 86.12 139 VAL B CA 1
ATOM 2501 C C . VAL B 1 139 ? -6.605 -2.557 -19.359 1 86.12 139 VAL B C 1
ATOM 2503 O O . VAL B 1 139 ? -6.828 -2.246 -20.531 1 86.12 139 VAL B O 1
ATOM 2506 N N . ARG B 1 140 ? -6.801 -3.781 -18.906 1 90 140 ARG B N 1
ATOM 2507 C CA . ARG B 1 140 ? -7.34 -4.875 -19.703 1 90 140 ARG B CA 1
ATOM 2508 C C . ARG B 1 140 ? -8.742 -5.254 -19.25 1 90 140 ARG B C 1
ATOM 2510 O O . ARG B 1 140 ? -8.922 -5.801 -18.156 1 90 140 ARG B O 1
ATOM 2517 N N . VAL B 1 141 ? -9.703 -5.051 -20.062 1 92.56 141 VAL B N 1
ATOM 2518 C CA . VAL B 1 141 ? -11.102 -5.281 -19.75 1 92.56 141 VAL B CA 1
ATOM 2519 C C . VAL B 1 141 ? -11.312 -6.742 -19.344 1 92.56 141 VAL B C 1
ATOM 2521 O O . VAL B 1 141 ? -12.094 -7.039 -18.438 1 92.56 141 VAL B O 1
ATOM 2524 N N . GLN B 1 142 ? -10.625 -7.641 -20 1 93.94 142 GLN B N 1
ATOM 2525 C CA . GLN B 1 142 ? -10.758 -9.07 -19.719 1 93.94 142 GLN B CA 1
ATOM 2526 C C . GLN B 1 142 ? -10.344 -9.383 -18.281 1 93.94 142 GLN B C 1
ATOM 2528 O O . GLN B 1 142 ? -10.945 -10.234 -17.625 1 93.94 142 GLN B O 1
ATOM 2533 N N . ASN B 1 143 ? -9.289 -8.766 -17.781 1 95.5 143 ASN B N 1
ATOM 2534 C CA . ASN B 1 143 ? -8.875 -8.953 -16.391 1 95.5 143 ASN B CA 1
ATOM 2535 C C . ASN B 1 143 ? -9.93 -8.445 -15.422 1 95.5 143 ASN B C 1
ATOM 2537 O O . ASN B 1 143 ? -10.203 -9.094 -14.406 1 95.5 143 ASN B O 1
ATOM 2541 N N . GLU B 1 144 ? -10.5 -7.262 -15.742 1 96.81 144 GLU B N 1
ATOM 2542 C CA . GLU B 1 144 ? -11.531 -6.703 -14.867 1 96.81 144 GLU B CA 1
ATOM 2543 C C . GLU B 1 144 ? -12.773 -7.586 -14.852 1 96.81 144 GLU B C 1
ATOM 2545 O O . GLU B 1 144 ? -13.398 -7.762 -13.805 1 96.81 144 GLU B O 1
ATOM 2550 N N . GLN B 1 145 ? -13.141 -8.148 -15.992 1 96.75 145 GLN B N 1
ATOM 2551 C CA . GLN B 1 145 ? -14.258 -9.086 -16.047 1 96.75 145 GLN B CA 1
ATOM 2552 C C . GLN B 1 145 ? -13.961 -10.336 -15.227 1 96.75 145 GLN B C 1
ATOM 2554 O O . GLN B 1 145 ? -14.836 -10.836 -14.516 1 96.75 145 GLN B O 1
ATOM 2559 N N . PHE B 1 146 ? -12.781 -10.859 -15.352 1 97.06 146 PHE B N 1
ATOM 2560 C CA . PHE B 1 146 ? -12.383 -12.008 -14.555 1 97.06 146 PHE B CA 1
ATOM 2561 C C . PHE B 1 146 ? -12.508 -11.719 -13.062 1 97.06 146 PHE B C 1
ATOM 2563 O O . PHE B 1 146 ? -13.07 -12.516 -12.312 1 97.06 146 PHE B O 1
ATOM 2570 N N . ILE B 1 147 ? -12 -10.57 -12.617 1 97.88 147 ILE B N 1
ATOM 2571 C CA . ILE B 1 147 ? -12.047 -10.148 -11.219 1 97.88 147 ILE B CA 1
ATOM 2572 C C . ILE B 1 147 ? -13.5 -10.094 -10.75 1 97.88 147 ILE B C 1
ATOM 2574 O O . ILE B 1 147 ? -13.828 -10.609 -9.68 1 97.88 147 ILE B O 1
ATOM 2578 N N . GLU B 1 148 ? -14.312 -9.508 -11.539 1 97.94 148 GLU B N 1
ATOM 2579 C CA . GLU B 1 148 ? -15.719 -9.359 -11.203 1 97.94 148 GLU B CA 1
ATOM 2580 C C . GLU B 1 148 ? -16.391 -10.711 -11.016 1 97.94 148 GLU B C 1
ATOM 2582 O O . GLU B 1 148 ? -17.203 -10.891 -10.102 1 97.94 148 GLU B O 1
ATOM 2587 N N . LEU B 1 149 ? -16.016 -11.648 -11.773 1 97.44 149 LEU B N 1
ATOM 2588 C CA . LEU B 1 149 ? -16.719 -12.93 -11.82 1 97.44 149 LEU B CA 1
ATOM 2589 C C . LEU B 1 149 ? -16.031 -13.953 -10.922 1 97.44 149 LEU B C 1
ATOM 2591 O O . LEU B 1 149 ? -16.578 -15.039 -10.695 1 97.44 149 LEU B O 1
ATOM 2595 N N . PHE B 1 150 ? -14.859 -13.68 -10.461 1 97.69 150 PHE B N 1
ATOM 2596 C CA . PHE B 1 150 ? -14.125 -14.617 -9.633 1 97.69 150 PHE B CA 1
ATOM 2597 C C . PHE B 1 150 ? -14.961 -15.07 -8.438 1 97.69 150 PHE B C 1
ATOM 2599 O O . PHE B 1 150 ? -15.531 -14.234 -7.73 1 97.69 150 PHE B O 1
ATOM 2606 N N . ASP B 1 151 ? -15.016 -16.328 -8.219 1 97.38 151 ASP B N 1
ATOM 2607 C CA . ASP B 1 151 ? -15.789 -16.906 -7.125 1 97.38 151 ASP B CA 1
ATOM 2608 C C . ASP B 1 151 ? -14.914 -17.109 -5.887 1 97.38 151 ASP B C 1
ATOM 2610 O O . ASP B 1 151 ? -14.133 -18.062 -5.816 1 97.38 151 ASP B O 1
ATOM 2614 N N . THR B 1 152 ? -15.102 -16.312 -4.895 1 96.38 152 THR B N 1
ATOM 2615 C CA . THR B 1 152 ? -14.258 -16.328 -3.703 1 96.38 152 THR B CA 1
ATOM 2616 C C . THR B 1 152 ? -14.5 -17.578 -2.877 1 96.38 152 THR B C 1
ATOM 2618 O O . THR B 1 152 ? -13.695 -17.938 -2.012 1 96.38 152 THR B O 1
ATOM 2621 N N . ASP B 1 153 ? -15.547 -18.281 -3.078 1 95.94 153 ASP B N 1
ATOM 2622 C CA . ASP B 1 153 ? -15.852 -19.5 -2.332 1 95.94 153 ASP B CA 1
ATOM 2623 C C . ASP B 1 153 ? -14.859 -20.609 -2.676 1 95.94 153 ASP B C 1
ATOM 2625 O O . ASP B 1 153 ? -14.758 -21.594 -1.949 1 95.94 153 ASP B O 1
ATOM 2629 N N . LEU B 1 154 ? -14.242 -20.469 -3.758 1 96.44 154 LEU B N 1
ATOM 2630 C CA . LEU B 1 154 ? -13.266 -21.453 -4.188 1 96.44 154 LEU B CA 1
ATOM 2631 C C . LEU B 1 154 ? -12.008 -21.375 -3.332 1 96.44 154 LEU B C 1
ATOM 2633 O O . LEU B 1 154 ? -11.172 -22.297 -3.361 1 96.44 154 LEU B O 1
ATOM 2637 N N . VAL B 1 155 ? -11.789 -20.312 -2.568 1 96.62 155 VAL B N 1
ATOM 2638 C CA . VAL B 1 155 ? -10.609 -20.141 -1.721 1 96.62 155 VAL B CA 1
ATOM 2639 C C . VAL B 1 155 ? -10.891 -20.703 -0.332 1 96.62 155 VAL B C 1
ATOM 2641 O O . VAL B 1 155 ? -11.82 -20.281 0.35 1 96.62 155 VAL B O 1
ATOM 2644 N N . HIS B 1 156 ? -10.086 -21.609 0.073 1 94.38 156 HIS B N 1
ATOM 2645 C CA . HIS B 1 156 ? -10.219 -22.219 1.396 1 94.38 156 HIS B CA 1
ATOM 2646 C C . HIS B 1 156 ? -9.281 -21.547 2.398 1 94.38 156 HIS B C 1
ATOM 2648 O O . HIS B 1 156 ? -8.07 -21.469 2.166 1 94.38 156 HIS B O 1
ATOM 2654 N N . LEU B 1 157 ? -9.805 -21.156 3.51 1 95.19 157 LEU B N 1
ATOM 2655 C CA . LEU B 1 157 ? -9.008 -20.5 4.535 1 95.19 157 LEU B CA 1
ATOM 2656 C C . LEU B 1 157 ? -8.516 -21.5 5.57 1 95.19 157 LEU B C 1
ATOM 2658 O O . LEU B 1 157 ? -9.312 -22.234 6.164 1 95.19 157 LEU B O 1
ATOM 2662 N N . PRO B 1 158 ? -7.301 -21.5 5.777 1 94.94 158 PRO B N 1
ATOM 2663 C CA . PRO B 1 158 ? -6.762 -22.359 6.832 1 94.94 158 PRO B CA 1
ATOM 2664 C C . PRO B 1 158 ? -6.961 -21.781 8.234 1 94.94 158 PRO B C 1
ATOM 2666 O O . PRO B 1 158 ? -7.348 -20.609 8.367 1 94.94 158 PRO B O 1
ATOM 2669 N N . PRO B 1 159 ? -6.754 -22.562 9.273 1 91.94 159 PRO B N 1
ATOM 2670 C CA . PRO B 1 159 ? -6.906 -22.078 10.648 1 91.94 159 PRO B CA 1
ATOM 2671 C C . PRO B 1 159 ? -5.992 -20.906 10.969 1 91.94 159 PRO B C 1
ATOM 2673 O O . PRO B 1 159 ? -6.371 -20 11.734 1 91.94 159 PRO B O 1
ATOM 2676 N N . GLU B 1 160 ? -4.781 -20.891 10.344 1 93.44 160 GLU B N 1
ATOM 2677 C CA . GLU B 1 160 ? -3.822 -19.812 10.609 1 93.44 160 GLU B CA 1
ATOM 2678 C C . GLU B 1 160 ? -3.883 -18.734 9.523 1 93.44 160 GLU B C 1
ATOM 2680 O O . GLU B 1 160 ? -2.848 -18.25 9.07 1 93.44 160 GLU B O 1
ATOM 2685 N N . ALA B 1 161 ? -5.047 -18.375 9.133 1 95.5 161 ALA B N 1
ATOM 2686 C CA . ALA B 1 161 ? -5.199 -17.328 8.141 1 95.5 161 ALA B CA 1
ATOM 2687 C C . ALA B 1 161 ? -4.828 -15.961 8.719 1 95.5 161 ALA B C 1
ATOM 2689 O O . ALA B 1 161 ? -5.043 -15.703 9.906 1 95.5 161 ALA B O 1
ATOM 2690 N N . PRO B 1 162 ? -4.219 -15.109 7.875 1 95.62 162 PRO B N 1
ATOM 2691 C CA . PRO B 1 162 ? -3.926 -13.758 8.367 1 95.62 162 PRO B CA 1
ATOM 2692 C C . PRO B 1 162 ? -5.18 -13.016 8.82 1 95.62 162 PRO B C 1
ATOM 2694 O O . PRO B 1 162 ? -6.277 -13.281 8.32 1 95.62 162 PRO B O 1
ATOM 2697 N N . ARG B 1 163 ? -4.996 -12.031 9.625 1 91.75 163 ARG B N 1
ATOM 2698 C CA . ARG B 1 163 ? -6.098 -11.305 10.242 1 91.75 163 ARG B CA 1
ATOM 2699 C C . ARG B 1 163 ? -6.914 -10.555 9.195 1 91.75 163 ARG B C 1
ATOM 2701 O O . ARG B 1 163 ? -8.125 -10.359 9.359 1 91.75 163 ARG B O 1
ATOM 2708 N N . PHE B 1 164 ? -6.277 -10.211 8.125 1 93.81 164 PHE B N 1
ATOM 2709 C CA . PHE B 1 164 ? -6.938 -9.32 7.172 1 93.81 164 PHE B CA 1
ATOM 2710 C C . PHE B 1 164 ? -7.973 -10.078 6.352 1 93.81 164 PHE B C 1
ATOM 2712 O O . PHE B 1 164 ? -8.797 -9.477 5.66 1 93.81 164 PHE B O 1
ATOM 2719 N N . VAL B 1 165 ? -7.957 -11.383 6.383 1 92.88 165 VAL B N 1
ATOM 2720 C CA . VAL B 1 165 ? -8.992 -12.094 5.637 1 92.88 165 VAL B CA 1
ATOM 2721 C C . VAL B 1 165 ? -10.102 -12.531 6.586 1 92.88 165 VAL B C 1
ATOM 2723 O O . VAL B 1 165 ? -11.164 -12.984 6.145 1 92.88 165 VAL B O 1
ATOM 2726 N N . ASN B 1 166 ? -9.914 -12.547 7.898 1 71.19 166 ASN B N 1
ATOM 2727 C CA . ASN B 1 166 ? -10.906 -12.93 8.898 1 71.19 166 ASN B CA 1
ATOM 2728 C C . ASN B 1 166 ? -11.781 -11.742 9.305 1 71.19 166 ASN B C 1
ATOM 2730 O O . ASN B 1 166 ? -12.664 -11.883 10.148 1 71.19 166 ASN B O 1
ATOM 2734 N N . ARG B 1 167 ? -11.406 -10.562 8.703 1 58.66 167 ARG B N 1
ATOM 2735 C CA . ARG B 1 167 ? -12.094 -9.391 9.234 1 58.66 167 ARG B CA 1
ATOM 2736 C C . ARG B 1 167 ? -13.398 -9.133 8.492 1 58.66 167 ARG B C 1
ATOM 2738 O O . ARG B 1 167 ? -13.508 -9.438 7.301 1 58.66 167 ARG B O 1
#

pLDDT: mean 92.67, std 10.55, range [53.84, 98.88]

InterPro domains:
  IPR004861 Atypical dual-specificity phosphatase Siw14-like [PF03162] (4-156)
  IPR020422 Dual specificity protein phosphatase domain [PS50054] (7-163)
  IPR020428 Atypical dual-specificity phosphatase Siw14-like, plant and fungi [PR01911] (2-19)
  IPR020428 Atypical dual-specificity phosphatase Siw14-like, plant and fungi [PR01911] (78-92)
  IPR029021 Protein-tyrosine phosphatase-like [G3DSA:3.90.190.10] (2-154)
  IPR029021 Protein-tyrosine phosphatase-like [SSF52799] (2-151)